Protein AF-A0A646IHM2-F1 (afdb_monomer_lite)

Radius of gyration: 26.48 Å; chains: 1; bounding box: 64×69×80 Å

pLDDT: mean 78.63, std 24.31, range [27.22, 98.25]

Structure (mmCIF, N/CA/C/O backbone):
data_AF-A0A646IHM2-F1
#
_entry.id   AF-A0A646IHM2-F1
#
loop_
_atom_site.group_PDB
_atom_site.id
_atom_site.type_symbol
_atom_site.label_atom_id
_atom_site.label_alt_id
_atom_site.label_comp_id
_atom_site.label_asym_id
_atom_site.label_entity_id
_atom_site.label_seq_id
_atom_site.pdbx_PDB_ins_code
_atom_site.Cartn_x
_atom_site.Cartn_y
_atom_site.Cartn_z
_atom_site.occupancy
_atom_site.B_iso_or_equiv
_atom_site.auth_seq_id
_atom_site.auth_comp_id
_atom_site.auth_asym_id
_atom_site.auth_atom_id
_atom_site.pdbx_PDB_model_num
ATOM 1 N N . MET A 1 1 ? 24.570 0.093 -15.463 1.00 70.44 1 MET A N 1
ATOM 2 C CA . MET A 1 1 ? 23.605 -0.215 -14.394 1.00 70.44 1 MET A CA 1
ATOM 3 C C . MET A 1 1 ? 22.436 0.710 -14.611 1.00 70.44 1 MET A C 1
ATOM 5 O O . MET A 1 1 ? 22.673 1.908 -14.694 1.00 70.44 1 MET A O 1
ATOM 9 N N . SER A 1 2 ? 21.239 0.165 -14.801 1.00 81.62 2 SER A N 1
ATOM 10 C CA . SER A 1 2 ? 20.053 0.972 -15.049 1.00 81.62 2 SER A CA 1
ATOM 11 C C . SER A 1 2 ? 19.773 1.865 -13.846 1.00 81.62 2 SER A C 1
ATOM 13 O O . SER A 1 2 ? 19.761 1.385 -12.710 1.00 81.62 2 SER A O 1
ATOM 15 N N . THR A 1 3 ? 19.537 3.145 -14.089 1.00 93.88 3 THR A N 1
ATOM 16 C CA . THR A 1 3 ? 19.060 4.078 -13.060 1.00 93.88 3 THR A CA 1
ATOM 17 C C . THR A 1 3 ? 17.578 3.839 -12.750 1.00 93.88 3 THR A C 1
ATOM 19 O O . THR A 1 3 ? 16.876 3.179 -13.522 1.00 93.88 3 THR A O 1
ATOM 22 N N . ALA A 1 4 ? 17.074 4.423 -11.655 1.00 94.38 4 ALA A N 1
ATOM 23 C CA . ALA A 1 4 ? 15.644 4.399 -11.329 1.00 94.38 4 ALA A CA 1
ATOM 24 C C . ALA A 1 4 ? 14.786 4.909 -12.498 1.00 94.38 4 ALA A C 1
ATOM 26 O O . ALA A 1 4 ? 13.785 4.294 -12.853 1.00 94.38 4 ALA A O 1
ATOM 27 N N . GLY A 1 5 ? 15.211 6.009 -13.132 1.00 96.50 5 GLY A N 1
ATOM 28 C CA . GLY A 1 5 ? 14.496 6.624 -14.251 1.00 96.50 5 GLY A CA 1
ATOM 29 C C . GLY A 1 5 ? 14.473 5.752 -15.508 1.00 96.50 5 GLY A C 1
ATOM 30 O O . GLY A 1 5 ? 13.448 5.669 -16.177 1.00 96.50 5 GLY A O 1
ATOM 31 N N . GLU A 1 6 ? 15.568 5.052 -15.811 1.00 96.56 6 GLU A N 1
ATOM 32 C CA . GLU A 1 6 ? 15.619 4.122 -16.947 1.00 96.56 6 GLU A CA 1
ATOM 33 C C . GLU A 1 6 ? 14.738 2.893 -16.708 1.00 96.56 6 GLU A C 1
ATOM 35 O O . GLU A 1 6 ? 13.959 2.516 -17.583 1.00 96.56 6 GLU A O 1
ATOM 40 N N . ALA A 1 7 ? 14.816 2.295 -15.515 1.00 97.44 7 ALA A N 1
ATOM 41 C CA . ALA A 1 7 ? 13.958 1.175 -15.147 1.00 97.44 7 ALA A CA 1
ATOM 42 C C . ALA A 1 7 ? 12.475 1.573 -15.173 1.00 97.44 7 ALA A C 1
ATOM 44 O O . ALA A 1 7 ? 11.652 0.842 -15.728 1.00 97.44 7 ALA A O 1
ATOM 45 N N . MET A 1 8 ? 12.155 2.762 -14.652 1.00 97.94 8 MET A N 1
ATOM 46 C CA . MET A 1 8 ? 10.822 3.353 -14.715 1.00 97.94 8 MET A CA 1
ATOM 47 C C . MET A 1 8 ? 10.341 3.492 -16.162 1.00 97.94 8 MET A C 1
ATOM 49 O O . MET A 1 8 ? 9.254 3.028 -16.490 1.00 97.94 8 MET A O 1
ATOM 53 N N . ALA A 1 9 ? 11.152 4.073 -17.049 1.00 97.81 9 ALA A N 1
ATOM 54 C CA . ALA A 1 9 ? 10.782 4.272 -18.449 1.00 97.81 9 ALA A CA 1
ATOM 55 C C . ALA A 1 9 ? 10.503 2.945 -19.176 1.00 97.81 9 ALA A C 1
ATOM 57 O O . ALA A 1 9 ? 9.520 2.835 -19.911 1.00 97.81 9 ALA A O 1
ATOM 58 N N . ILE A 1 10 ? 11.333 1.922 -18.942 1.00 97.81 10 ILE A N 1
ATOM 59 C CA . ILE A 1 10 ? 11.150 0.580 -19.514 1.00 97.81 10 ILE A CA 1
ATOM 60 C C . ILE A 1 10 ? 9.849 -0.047 -19.006 1.00 97.81 10 ILE A C 1
ATOM 62 O O . ILE A 1 10 ? 9.054 -0.560 -19.798 1.00 97.81 10 ILE A O 1
ATOM 66 N N . ALA A 1 11 ? 9.619 0.005 -17.695 1.00 98.06 11 ALA A N 1
ATOM 67 C CA . ALA A 1 11 ? 8.449 -0.597 -17.079 1.00 98.06 11 ALA A CA 1
ATOM 68 C C . ALA A 1 11 ? 7.152 0.122 -17.492 1.00 98.06 11 ALA A C 1
ATOM 70 O O . ALA A 1 11 ? 6.176 -0.552 -17.812 1.00 98.06 11 ALA A O 1
ATOM 71 N N . VAL A 1 12 ? 7.150 1.459 -17.568 1.00 98.19 12 VAL A N 1
ATOM 72 C CA . VAL A 1 12 ? 6.020 2.261 -18.075 1.00 98.19 12 VAL A CA 1
ATOM 73 C C . VAL A 1 12 ? 5.706 1.896 -19.523 1.00 98.19 12 VAL A C 1
ATOM 75 O O . VAL A 1 12 ? 4.568 1.552 -19.828 1.00 98.19 12 VAL A O 1
ATOM 78 N N . ALA A 1 13 ? 6.712 1.861 -20.403 1.00 98.06 13 ALA A N 1
ATOM 79 C CA . ALA A 1 13 ? 6.505 1.496 -21.805 1.00 98.06 13 ALA A CA 1
ATOM 80 C C . ALA A 1 13 ? 5.932 0.076 -21.969 1.00 98.06 13 ALA A C 1
ATOM 82 O O . ALA A 1 13 ? 5.104 -0.173 -22.849 1.00 98.06 13 ALA A O 1
ATOM 83 N N . TYR A 1 14 ? 6.363 -0.866 -21.126 1.00 98.00 14 TYR A N 1
ATOM 84 C CA . TYR A 1 14 ? 5.793 -2.209 -21.079 1.00 98.00 14 TYR A CA 1
ATOM 85 C C . TYR A 1 14 ? 4.334 -2.185 -20.601 1.00 98.00 14 TYR A C 1
ATOM 87 O O . TYR A 1 14 ? 3.451 -2.734 -21.265 1.00 98.00 14 TYR A O 1
ATOM 95 N N . ALA A 1 15 ? 4.070 -1.541 -19.467 1.00 97.81 15 ALA A N 1
ATOM 96 C CA . ALA A 1 15 ? 2.765 -1.560 -18.827 1.00 97.81 15 ALA A CA 1
ATOM 97 C C . ALA A 1 15 ? 1.693 -0.844 -19.662 1.00 97.81 15 ALA A C 1
ATOM 99 O O . ALA A 1 15 ? 0.612 -1.398 -19.850 1.00 97.81 15 ALA A O 1
ATOM 100 N N . ASP A 1 16 ? 2.013 0.298 -20.275 1.00 97.31 16 ASP A N 1
ATOM 101 C CA . ASP A 1 16 ? 1.104 1.010 -21.184 1.00 97.31 16 ASP A CA 1
ATOM 102 C C . ASP A 1 16 ? 0.715 0.158 -22.397 1.00 97.31 16 ASP A C 1
ATOM 104 O O . ASP A 1 16 ? -0.417 0.207 -22.882 1.00 97.31 16 ASP A O 1
ATOM 108 N N . ARG A 1 17 ? 1.651 -0.656 -22.896 1.00 98.00 17 ARG A N 1
ATOM 109 C CA . ARG A 1 17 ? 1.428 -1.494 -24.076 1.00 98.00 17 ARG A CA 1
ATOM 110 C C . ARG A 1 17 ? 0.588 -2.732 -23.778 1.00 98.00 17 ARG A C 1
ATOM 112 O O . ARG A 1 17 ? -0.223 -3.121 -24.618 1.00 98.00 17 ARG A O 1
ATOM 119 N N . PHE A 1 18 ? 0.826 -3.392 -22.647 1.00 97.62 18 PHE A N 1
ATOM 120 C CA . PHE A 1 18 ? 0.273 -4.725 -22.371 1.00 97.62 18 PHE A CA 1
ATOM 121 C C . PHE A 1 18 ? -0.789 -4.743 -21.267 1.00 97.62 18 PHE A C 1
ATOM 123 O O . PHE A 1 18 ? -1.622 -5.649 -21.232 1.00 97.62 18 PHE A O 1
ATOM 130 N N . HIS A 1 19 ? -0.785 -3.745 -20.385 1.00 96.69 19 HIS A N 1
ATOM 131 C CA . HIS A 1 19 ? -1.643 -3.663 -19.205 1.00 96.69 19 HIS A CA 1
ATOM 132 C C . HIS A 1 19 ? -2.221 -2.247 -18.984 1.00 96.69 19 HIS A C 1
ATOM 134 O O . HIS A 1 19 ? -2.215 -1.764 -17.850 1.00 96.69 19 HIS A O 1
ATOM 140 N N . PRO A 1 20 ? -2.749 -1.567 -20.025 1.00 95.31 20 PRO A N 1
ATOM 141 C CA . PRO A 1 20 ? -3.192 -0.173 -19.916 1.00 95.31 20 PRO A CA 1
ATOM 142 C C . PRO A 1 20 ? -4.313 0.033 -18.889 1.00 95.31 20 PRO A C 1
ATOM 144 O O . PRO A 1 20 ? -4.495 1.128 -18.369 1.00 95.31 20 PRO A O 1
ATOM 147 N N . ASP A 1 21 ? -5.093 -1.003 -18.597 1.00 91.38 21 ASP A N 1
ATOM 148 C CA . ASP A 1 21 ? -6.151 -0.971 -17.595 1.00 91.38 21 ASP A CA 1
ATOM 149 C C . ASP A 1 21 ? -5.625 -1.051 -16.152 1.00 91.38 21 ASP A C 1
ATOM 151 O O . ASP A 1 21 ? -6.229 -0.454 -15.268 1.00 91.38 21 ASP A O 1
ATOM 155 N N . LEU A 1 22 ? -4.479 -1.704 -15.926 1.00 93.38 22 LEU A N 1
ATOM 156 C CA . LEU A 1 22 ? -3.829 -1.791 -14.612 1.00 93.38 22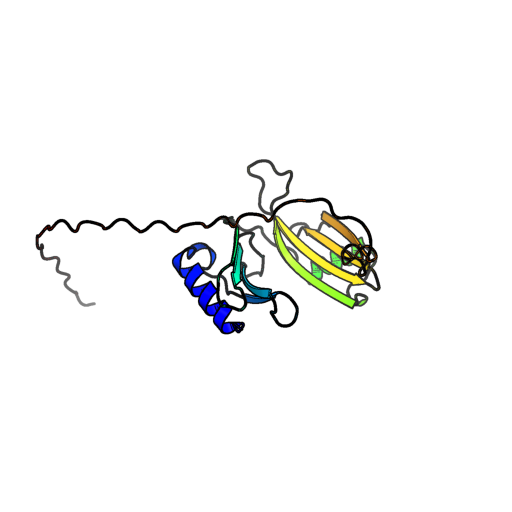 LEU A CA 1
ATOM 157 C C . LEU A 1 22 ? -3.018 -0.548 -14.245 1.00 93.38 22 LEU A C 1
ATOM 159 O O . LEU A 1 22 ? -2.684 -0.382 -13.077 1.00 93.38 22 LEU A O 1
ATOM 163 N N . VAL A 1 23 ? -2.681 0.311 -15.205 1.00 95.00 23 VAL A N 1
ATOM 164 C CA . VAL A 1 23 ? -1.872 1.518 -14.948 1.00 95.00 23 VAL A CA 1
ATOM 165 C C . VAL A 1 23 ? -2.659 2.816 -15.061 1.00 95.00 23 VAL A C 1
ATOM 167 O O . VAL A 1 23 ? -2.210 3.857 -14.587 1.00 95.00 23 VAL A O 1
ATOM 170 N N . ARG A 1 24 ? -3.857 2.780 -15.654 1.00 91.88 24 ARG A N 1
ATOM 171 C CA . ARG A 1 24 ? -4.705 3.965 -15.800 1.00 91.88 24 ARG A CA 1
ATOM 172 C C . ARG A 1 24 ? -5.059 4.546 -14.432 1.00 91.88 24 ARG A C 1
ATOM 174 O O . ARG A 1 24 ? -5.777 3.918 -13.670 1.00 91.88 24 ARG A O 1
ATOM 181 N N . GLY A 1 25 ? -4.615 5.772 -14.167 1.00 89.31 25 GLY A N 1
ATOM 182 C CA . GLY A 1 25 ? -4.911 6.475 -12.914 1.00 89.31 25 GLY A CA 1
ATOM 183 C C . GLY A 1 25 ? -4.012 6.089 -11.734 1.00 89.31 25 GLY A C 1
ATOM 184 O O . GLY A 1 25 ? -4.175 6.662 -10.663 1.00 89.31 25 GLY A O 1
ATOM 185 N N . ALA A 1 26 ? -3.043 5.1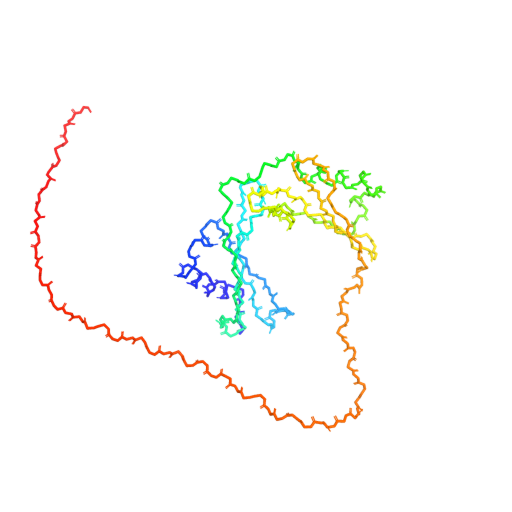87 -11.924 1.00 93.50 26 ALA A N 1
ATOM 186 C CA . ALA A 1 26 ? -2.050 4.839 -10.913 1.00 93.50 26 ALA A CA 1
ATOM 187 C C . ALA A 1 26 ? -0.684 5.432 -11.285 1.00 93.50 26 ALA A C 1
ATOM 189 O O . ALA A 1 26 ? -0.178 5.218 -12.388 1.00 93.50 26 ALA A O 1
ATOM 190 N N . ALA A 1 27 ? -0.067 6.162 -10.356 1.00 94.81 27 ALA A N 1
ATOM 191 C CA . ALA A 1 27 ? 1.301 6.634 -10.527 1.00 94.81 27 ALA A CA 1
ATOM 192 C C . ALA A 1 27 ? 2.287 5.484 -10.255 1.00 94.81 27 ALA A C 1
ATOM 194 O O . ALA A 1 27 ? 2.117 4.772 -9.260 1.00 94.81 27 ALA A O 1
ATOM 195 N N . PRO A 1 28 ? 3.312 5.286 -11.100 1.00 97.25 28 PRO A N 1
ATOM 196 C CA . PRO A 1 28 ? 4.323 4.286 -10.823 1.00 97.25 28 PRO A CA 1
ATOM 197 C C . PRO A 1 28 ? 5.322 4.760 -9.759 1.00 97.25 28 PRO A C 1
ATOM 199 O O . PRO A 1 28 ? 5.728 5.923 -9.752 1.00 97.25 28 PRO A O 1
ATOM 202 N N . SER A 1 29 ? 5.792 3.839 -8.920 1.00 96.88 29 SER A N 1
ATOM 203 C CA . SER A 1 29 ? 6.961 4.023 -8.048 1.00 96.88 29 SER A CA 1
ATOM 204 C C . SER A 1 29 ? 8.058 3.031 -8.423 1.00 96.88 29 SER A C 1
ATOM 206 O O . SER A 1 29 ? 7.758 1.947 -8.916 1.00 96.88 29 SER A O 1
ATOM 208 N N . ALA A 1 30 ? 9.327 3.396 -8.230 1.00 97.12 30 ALA A N 1
ATOM 209 C CA . ALA A 1 30 ? 10.463 2.516 -8.486 1.00 97.12 30 ALA A CA 1
ATOM 210 C C . ALA A 1 30 ? 11.322 2.410 -7.230 1.00 97.12 30 ALA A C 1
ATOM 212 O O . ALA A 1 30 ? 11.898 3.401 -6.787 1.00 97.12 30 ALA A O 1
ATOM 213 N N . ASP A 1 31 ? 11.430 1.196 -6.704 1.00 96.62 31 ASP A N 1
ATOM 214 C CA . ASP A 1 31 ? 12.169 0.898 -5.485 1.00 96.62 31 ASP A CA 1
ATOM 215 C C . ASP A 1 31 ? 13.397 0.037 -5.816 1.00 96.62 31 ASP A C 1
ATOM 217 O O . ASP A 1 31 ? 13.291 -0.901 -6.621 1.00 96.62 31 ASP A O 1
ATOM 221 N N . PRO A 1 32 ? 14.575 0.328 -5.237 1.00 96.81 32 PRO A N 1
ATOM 222 C CA . PRO A 1 32 ? 15.764 -0.480 -5.464 1.00 96.81 32 PRO A CA 1
ATOM 223 C C . PRO A 1 32 ? 15.584 -1.875 -4.855 1.00 96.81 32 PRO A C 1
ATOM 225 O O . PRO A 1 32 ? 15.010 -2.039 -3.778 1.00 96.81 32 PRO A O 1
ATOM 228 N N . VAL A 1 33 ? 16.107 -2.898 -5.530 1.00 95.12 33 VAL A N 1
ATOM 229 C CA . VAL A 1 33 ? 16.137 -4.271 -5.013 1.00 95.12 33 VAL A CA 1
ATOM 230 C C . VAL A 1 33 ? 17.574 -4.639 -4.653 1.00 95.12 33 VAL A C 1
ATOM 232 O O . VAL A 1 33 ? 18.439 -4.734 -5.526 1.00 95.12 33 VAL A O 1
ATOM 235 N N . GLY A 1 34 ? 17.813 -4.888 -3.364 1.00 91.88 34 GLY A N 1
ATOM 236 C CA . GLY A 1 34 ? 19.154 -5.076 -2.803 1.00 91.88 34 GLY A CA 1
ATOM 237 C C . GLY A 1 34 ? 19.878 -3.752 -2.536 1.00 91.88 34 GLY A C 1
ATOM 238 O O . GLY A 1 34 ? 19.372 -2.679 -2.866 1.00 91.88 34 GLY A O 1
ATOM 239 N N . ALA A 1 35 ? 21.070 -3.837 -1.937 1.00 89.31 35 ALA A N 1
ATOM 240 C CA . ALA A 1 35 ? 21.913 -2.668 -1.689 1.00 89.31 35 ALA A CA 1
ATOM 241 C C . ALA A 1 35 ? 22.207 -1.938 -3.008 1.00 89.31 35 ALA A C 1
ATOM 243 O O . ALA A 1 35 ? 22.604 -2.574 -3.986 1.00 89.31 35 ALA A O 1
ATOM 244 N N . ASP A 1 36 ? 21.953 -0.629 -3.036 1.00 86.56 36 ASP A N 1
ATOM 245 C CA . ASP A 1 36 ? 22.195 0.258 -4.182 1.00 86.56 36 ASP A CA 1
ATOM 246 C C . ASP A 1 36 ? 21.631 -0.251 -5.525 1.00 86.56 36 ASP A C 1
ATOM 248 O O . ASP A 1 36 ? 22.242 -0.071 -6.578 1.00 86.56 36 ASP A O 1
ATOM 252 N N . ALA A 1 37 ? 20.465 -0.911 -5.503 1.00 92.06 37 ALA A N 1
ATOM 253 C CA . ALA A 1 37 ? 19.848 -1.538 -6.680 1.00 92.06 37 ALA A CA 1
ATOM 254 C C . ALA A 1 37 ? 20.716 -2.632 -7.343 1.00 92.06 37 ALA A C 1
ATOM 256 O O . ALA A 1 37 ? 20.586 -2.906 -8.540 1.00 92.06 37 ALA A O 1
ATOM 257 N N . GLY A 1 38 ? 21.573 -3.313 -6.573 1.00 90.69 38 GLY A N 1
ATOM 258 C CA . GLY A 1 38 ? 22.439 -4.395 -7.056 1.00 90.69 38 GLY A CA 1
ATOM 259 C C . GLY A 1 38 ? 21.692 -5.571 -7.703 1.00 90.69 38 GLY A C 1
ATOM 260 O O . GLY A 1 38 ? 22.268 -6.305 -8.506 1.00 90.69 38 GLY A O 1
ATOM 261 N N . HIS A 1 39 ? 20.396 -5.730 -7.421 1.00 93.94 39 HIS A N 1
ATOM 262 C CA . HIS A 1 39 ? 19.522 -6.707 -8.077 1.00 93.94 39 HIS A CA 1
ATOM 263 C C . HIS A 1 39 ? 18.427 -6.074 -8.945 1.00 93.94 39 HIS A C 1
ATOM 265 O O . HIS A 1 39 ? 17.452 -6.753 -9.299 1.00 93.94 39 HIS A O 1
ATOM 271 N N . GLY A 1 40 ? 18.603 -4.800 -9.296 1.00 96.44 40 GLY A N 1
ATOM 272 C CA . GLY A 1 40 ? 17.728 -4.030 -10.162 1.00 96.44 40 GLY A CA 1
ATOM 273 C C . GLY A 1 40 ? 16.685 -3.218 -9.402 1.00 96.44 40 GLY A C 1
ATOM 274 O O . GLY A 1 40 ? 16.901 -2.789 -8.271 1.00 96.44 40 GLY A O 1
ATOM 275 N N . TRP A 1 41 ? 15.548 -3.016 -10.054 1.00 98.12 41 TRP A N 1
ATOM 276 C CA . TRP A 1 41 ? 14.460 -2.156 -9.615 1.00 98.12 41 TRP A CA 1
ATOM 277 C C . TRP A 1 41 ? 13.141 -2.917 -9.637 1.00 98.12 41 TRP A C 1
ATOM 279 O O . TRP A 1 41 ? 12.886 -3.727 -10.533 1.00 98.12 41 TRP A O 1
ATOM 289 N N . LEU A 1 42 ? 12.286 -2.632 -8.663 1.00 98.19 42 LEU A N 1
ATOM 290 C CA . LEU A 1 42 ? 10.899 -3.060 -8.648 1.00 98.19 42 LEU A CA 1
ATOM 291 C C . LEU A 1 42 ? 10.028 -1.839 -8.917 1.00 98.19 42 LEU A C 1
ATOM 293 O O . LEU A 1 42 ? 9.979 -0.920 -8.104 1.00 98.19 42 LEU A O 1
ATOM 297 N N . VAL A 1 43 ? 9.365 -1.830 -10.068 1.00 98.25 43 VAL A N 1
ATOM 298 C CA . VAL A 1 43 ? 8.441 -0.769 -10.461 1.00 98.25 43 VAL A CA 1
ATOM 299 C C . VAL A 1 43 ? 7.019 -1.217 -10.160 1.00 98.25 43 VAL A C 1
ATOM 301 O O . VAL A 1 43 ? 6.629 -2.315 -10.555 1.00 98.25 43 VAL A O 1
ATOM 304 N N . ARG A 1 44 ? 6.254 -0.402 -9.438 1.00 98.19 44 ARG A N 1
ATOM 305 C CA . ARG A 1 44 ? 4.945 -0.770 -8.892 1.00 98.19 44 ARG A CA 1
ATOM 306 C C . ARG A 1 44 ? 3.885 0.233 -9.315 1.00 98.19 44 ARG A C 1
ATOM 308 O O . ARG A 1 44 ? 4.118 1.434 -9.255 1.00 98.19 44 ARG A O 1
ATOM 315 N N . TRP A 1 45 ? 2.702 -0.265 -9.648 1.00 97.69 45 TRP A N 1
ATOM 316 C CA . TRP A 1 45 ? 1.477 0.512 -9.793 1.00 97.69 45 TRP A CA 1
ATOM 317 C C . TRP A 1 45 ? 0.485 0.038 -8.750 1.00 97.69 45 TRP A C 1
ATOM 319 O O . TRP A 1 45 ? 0.133 -1.145 -8.687 1.00 97.69 45 TRP A O 1
ATOM 329 N N . ARG A 1 46 ? 0.047 0.982 -7.924 1.00 95.19 46 ARG A N 1
ATOM 330 C CA . ARG A 1 46 ? -0.909 0.766 -6.846 1.00 95.19 46 ARG A CA 1
ATOM 331 C C . ARG A 1 46 ? -2.063 1.730 -7.025 1.00 95.19 46 ARG A C 1
ATOM 333 O O . ARG A 1 46 ? -1.846 2.930 -7.174 1.00 95.19 46 ARG A O 1
ATOM 340 N N . HIS A 1 47 ? -3.276 1.194 -7.041 1.00 93.38 47 HIS A N 1
ATOM 341 C CA . HIS A 1 47 ? -4.480 2.004 -7.174 1.00 93.38 47 HIS A CA 1
ATOM 342 C C . HIS A 1 47 ? -4.933 2.478 -5.810 1.00 93.38 47 HIS A C 1
ATOM 344 O O . HIS A 1 47 ? -5.064 1.678 -4.888 1.00 93.38 47 HIS A O 1
ATOM 350 N N . ARG A 1 48 ? -5.189 3.776 -5.700 1.00 93.12 48 ARG A N 1
ATOM 351 C CA . ARG A 1 48 ? -5.794 4.380 -4.521 1.00 93.12 48 ARG A CA 1
ATOM 352 C C . ARG A 1 48 ? -7.027 5.157 -4.940 1.00 93.12 48 ARG A C 1
ATOM 354 O O . ARG A 1 48 ? -7.053 5.747 -6.021 1.00 93.12 48 ARG A O 1
ATOM 361 N N . THR A 1 49 ? -8.037 5.150 -4.092 1.00 91.00 49 THR A N 1
ATOM 362 C CA . THR A 1 49 ? -9.169 6.070 -4.203 1.00 91.00 49 THR A CA 1
ATOM 363 C C . THR A 1 49 ? -8.748 7.487 -3.782 1.00 91.00 49 THR A C 1
ATOM 365 O O . THR A 1 49 ? -7.633 7.704 -3.297 1.00 91.00 49 THR A O 1
ATOM 368 N N . GLY A 1 50 ? -9.629 8.476 -3.966 1.00 87.31 50 GLY A N 1
ATOM 369 C CA . GLY A 1 50 ? -9.347 9.869 -3.590 1.00 87.31 50 GLY A CA 1
ATOM 370 C C . GLY A 1 50 ? -9.144 10.087 -2.084 1.00 87.31 50 GLY A C 1
ATOM 371 O O . GLY A 1 50 ? -8.443 11.013 -1.693 1.00 87.31 50 GLY A O 1
ATOM 372 N N . ASP A 1 51 ? -9.716 9.215 -1.259 1.00 87.06 51 ASP A N 1
ATOM 373 C CA . ASP A 1 51 ? -9.583 9.137 0.201 1.00 87.06 51 ASP A CA 1
ATOM 374 C C . ASP A 1 51 ? -8.402 8.260 0.663 1.00 87.06 51 ASP A C 1
ATOM 376 O O . ASP A 1 51 ? -8.179 8.096 1.857 1.00 87.06 51 ASP A O 1
ATOM 380 N N . GLY A 1 52 ? -7.600 7.730 -0.267 1.00 92.12 52 GLY A N 1
ATOM 381 C CA . GLY A 1 52 ? -6.348 7.035 0.039 1.00 92.12 52 GLY A CA 1
ATOM 382 C C . GLY A 1 52 ? -6.456 5.519 0.228 1.00 92.12 52 GLY A C 1
ATOM 383 O O . GLY A 1 52 ? -5.407 4.874 0.350 1.00 92.12 52 GLY A O 1
ATOM 384 N N . LEU A 1 53 ? -7.664 4.940 0.171 1.00 94.69 53 LEU A N 1
ATOM 385 C CA . LEU A 1 53 ? -7.905 3.494 0.258 1.00 94.69 53 LEU A CA 1
ATOM 386 C C . LEU A 1 53 ? -7.156 2.761 -0.858 1.00 94.69 53 LEU A C 1
ATOM 388 O O . LEU A 1 53 ? -7.417 2.953 -2.048 1.00 94.69 53 LEU A O 1
ATOM 392 N N . LEU A 1 54 ? -6.215 1.906 -0.464 1.00 94.88 54 LEU A N 1
ATOM 393 C CA . LEU A 1 54 ? -5.443 1.074 -1.373 1.00 94.88 54 LEU A CA 1
ATOM 394 C C . LEU A 1 54 ? -6.310 -0.072 -1.895 1.00 94.88 54 LEU A C 1
ATOM 396 O O . LEU A 1 54 ? -6.724 -0.954 -1.146 1.00 94.88 54 LEU A O 1
ATOM 400 N N . LEU A 1 55 ? -6.541 -0.075 -3.202 1.00 93.00 55 LEU A N 1
ATOM 401 C CA . LEU A 1 55 ? -7.291 -1.116 -3.886 1.00 93.00 55 LEU A CA 1
ATOM 402 C C . LEU A 1 55 ? -6.402 -2.353 -4.135 1.00 93.00 55 LEU A C 1
ATOM 404 O O . LEU A 1 55 ? -5.187 -2.226 -4.312 1.00 93.00 55 LEU A O 1
ATOM 408 N N . PRO A 1 56 ? -6.994 -3.557 -4.225 1.00 91.31 56 PRO A N 1
ATOM 409 C CA . PRO A 1 56 ? -6.271 -4.811 -4.456 1.00 91.31 56 PRO A CA 1
ATOM 410 C C . PRO A 1 56 ? -5.631 -4.887 -5.850 1.00 91.31 56 PRO A C 1
ATOM 412 O O . PRO A 1 56 ? -4.705 -5.668 -6.063 1.00 91.31 56 PRO A O 1
ATOM 415 N N . THR A 1 57 ? -6.103 -4.077 -6.806 1.00 92.06 57 THR A N 1
ATOM 416 C CA . THR A 1 57 ? -5.518 -3.994 -8.149 1.00 92.06 57 THR A CA 1
ATOM 417 C C . THR A 1 57 ? -4.063 -3.520 -8.066 1.00 92.06 57 THR A C 1
ATOM 419 O O . THR A 1 57 ? -3.780 -2.401 -7.628 1.00 92.06 57 THR A O 1
ATOM 422 N N . ARG A 1 58 ? -3.133 -4.358 -8.537 1.00 94.88 58 ARG A N 1
ATOM 423 C CA . ARG A 1 58 ? -1.692 -4.060 -8.565 1.00 94.88 58 ARG A CA 1
ATOM 424 C C . ARG A 1 58 ? -1.021 -4.611 -9.812 1.00 94.88 58 ARG A C 1
ATOM 426 O O . ARG A 1 58 ? -1.385 -5.666 -10.333 1.00 94.88 58 ARG A O 1
ATOM 433 N N . LEU A 1 59 ? 0.032 -3.918 -10.217 1.00 97.50 59 LEU A N 1
ATOM 434 C CA . LEU A 1 59 ? 1.012 -4.392 -11.180 1.00 97.50 59 LEU A CA 1
ATOM 435 C C . LEU A 1 59 ? 2.398 -4.117 -10.605 1.00 97.50 59 LEU A C 1
ATOM 437 O O . LEU A 1 59 ? 2.711 -2.971 -10.307 1.00 97.50 59 LEU A O 1
ATOM 441 N N . ASP A 1 60 ? 3.229 -5.145 -10.477 1.00 97.88 60 ASP A N 1
ATOM 442 C CA . ASP A 1 60 ? 4.637 -4.983 -10.135 1.00 97.88 60 ASP A CA 1
ATOM 443 C C . ASP A 1 60 ? 5.510 -5.605 -11.231 1.00 97.88 60 ASP A C 1
ATOM 445 O O . ASP A 1 60 ? 5.279 -6.732 -11.675 1.00 97.88 60 ASP A O 1
ATOM 449 N N . VAL A 1 61 ? 6.538 -4.876 -11.651 1.00 98.00 61 VAL A N 1
ATOM 450 C CA . VAL A 1 61 ? 7.475 -5.261 -12.705 1.00 98.00 61 VAL A CA 1
ATOM 451 C C . VAL A 1 61 ? 8.889 -5.196 -12.152 1.00 98.00 61 VAL A C 1
ATOM 453 O O . VAL A 1 61 ? 9.318 -4.161 -11.648 1.00 98.00 61 VAL A O 1
ATOM 456 N N . ARG A 1 62 ? 9.647 -6.286 -12.277 1.00 98.00 62 ARG A N 1
ATOM 457 C CA . ARG A 1 62 ? 11.067 -6.301 -11.915 1.00 98.00 62 ARG A CA 1
ATOM 458 C C . ARG A 1 62 ? 11.933 -6.050 -13.140 1.00 98.00 62 ARG A C 1
ATOM 460 O O . ARG A 1 62 ? 11.843 -6.796 -14.115 1.00 98.00 62 ARG A O 1
ATOM 467 N N . ILE A 1 63 ? 12.797 -5.045 -13.048 1.00 98.00 63 ILE A N 1
ATOM 468 C CA . ILE A 1 63 ? 13.789 -4.687 -14.059 1.00 98.00 63 ILE A CA 1
ATOM 469 C C . ILE A 1 63 ? 15.181 -4.957 -13.494 1.00 98.00 63 ILE A C 1
ATOM 471 O O . ILE A 1 63 ? 15.559 -4.397 -12.472 1.00 98.00 63 ILE A O 1
ATOM 475 N N . GLU A 1 64 ? 15.958 -5.813 -14.142 1.00 97.06 64 GLU A N 1
ATOM 476 C CA . GLU A 1 64 ? 17.350 -6.065 -13.771 1.00 97.06 64 GLU A CA 1
ATOM 477 C C . GLU A 1 64 ? 18.266 -4.865 -14.053 1.00 97.06 64 GLU A C 1
ATOM 479 O O . GLU A 1 64 ? 17.942 -4.030 -14.898 1.00 97.06 64 GLU A O 1
ATOM 484 N N . PRO A 1 65 ? 19.474 -4.817 -13.454 1.00 95.62 65 PRO A N 1
ATOM 485 C CA . PRO A 1 65 ? 20.459 -3.762 -13.710 1.00 95.62 65 PRO A CA 1
ATOM 486 C C . PRO A 1 65 ? 20.839 -3.559 -15.187 1.00 95.62 65 PRO A C 1
ATOM 488 O O . PRO A 1 65 ? 21.393 -2.516 -15.538 1.00 95.62 65 PRO A O 1
ATOM 491 N N . GLY A 1 66 ? 20.606 -4.560 -16.042 1.00 94.88 66 GLY A N 1
ATOM 492 C CA . GLY A 1 66 ? 20.814 -4.489 -17.491 1.00 94.88 66 GLY A CA 1
ATOM 493 C C . GLY A 1 66 ? 19.636 -3.908 -18.283 1.00 94.88 66 GLY A C 1
ATOM 494 O O . GLY A 1 66 ? 19.728 -3.828 -19.503 1.00 94.88 66 GLY A O 1
ATOM 495 N N . GLY A 1 67 ? 18.536 -3.527 -17.623 1.00 95.75 67 GLY A N 1
ATOM 496 C CA . GLY A 1 67 ? 17.308 -3.043 -18.267 1.00 95.75 67 GLY A CA 1
ATOM 497 C C . GLY A 1 67 ? 16.353 -4.149 -18.733 1.00 95.75 67 GLY A C 1
ATOM 498 O O . GLY A 1 67 ? 15.370 -3.873 -19.416 1.00 95.75 67 GLY A O 1
ATOM 499 N N . THR A 1 68 ? 16.613 -5.407 -18.378 1.00 96.81 68 THR A N 1
ATOM 500 C CA . THR A 1 68 ? 15.758 -6.540 -18.758 1.00 96.81 68 THR A CA 1
ATOM 501 C C . THR A 1 68 ? 14.613 -6.704 -17.764 1.00 96.81 68 THR A C 1
ATOM 503 O O . THR A 1 68 ? 14.845 -6.756 -16.559 1.00 96.81 68 THR A O 1
ATOM 506 N N . LEU A 1 69 ? 13.382 -6.847 -18.258 1.00 97.12 69 LEU A N 1
ATOM 507 C CA . LEU A 1 69 ? 12.245 -7.263 -17.436 1.00 97.12 69 LEU A CA 1
ATOM 508 C C . LEU A 1 69 ? 12.375 -8.749 -17.096 1.00 97.12 69 LEU A C 1
ATOM 510 O O . LEU A 1 69 ? 12.434 -9.579 -18.003 1.00 97.12 69 LEU A O 1
ATOM 514 N N . THR A 1 70 ? 12.387 -9.092 -15.808 1.00 96.56 70 THR A N 1
ATOM 515 C CA . THR A 1 70 ? 12.621 -10.478 -15.356 1.00 96.56 70 THR A CA 1
ATOM 516 C C . THR A 1 70 ? 11.529 -11.075 -14.495 1.00 96.56 70 THR A C 1
ATOM 518 O O . THR A 1 70 ? 11.456 -12.296 -14.376 1.00 96.56 70 THR A O 1
ATOM 521 N N . ALA A 1 71 ? 10.645 -10.252 -13.938 1.00 96.06 71 ALA A N 1
ATOM 522 C CA . ALA A 1 71 ? 9.472 -10.745 -13.236 1.00 96.06 71 ALA A CA 1
ATOM 523 C C . ALA A 1 71 ? 8.292 -9.785 -13.370 1.00 96.06 71 ALA A C 1
ATOM 525 O O . ALA A 1 71 ? 8.462 -8.581 -13.572 1.00 96.06 71 ALA A O 1
ATOM 526 N N . LEU A 1 72 ? 7.099 -10.359 -13.245 1.00 97.12 72 LEU A N 1
ATOM 527 C CA . LEU A 1 72 ? 5.818 -9.685 -13.363 1.00 97.12 72 LEU A CA 1
ATOM 528 C C . LEU A 1 72 ? 4.872 -10.267 -12.312 1.00 97.12 72 LEU A C 1
ATOM 530 O O . LEU A 1 72 ? 4.660 -11.479 -12.283 1.00 97.12 72 LEU A O 1
ATOM 534 N N . TRP A 1 73 ? 4.276 -9.405 -11.495 1.00 96.69 73 TRP A N 1
ATOM 535 C CA . TRP A 1 73 ? 3.154 -9.747 -10.626 1.00 96.69 73 TRP A CA 1
ATOM 536 C C . TRP A 1 73 ? 1.966 -8.879 -11.002 1.00 96.69 73 TRP A C 1
ATOM 538 O O . TRP A 1 73 ? 2.089 -7.660 -11.083 1.00 96.69 73 TRP A O 1
ATOM 548 N N . LEU A 1 74 ? 0.819 -9.508 -11.230 1.00 95.50 74 LEU A N 1
ATOM 549 C CA . LEU A 1 74 ? -0.408 -8.823 -11.611 1.00 95.50 74 LEU A CA 1
ATOM 550 C C . LEU A 1 74 ? -1.564 -9.330 -10.758 1.00 95.50 74 LEU A C 1
ATOM 552 O O . LEU A 1 74 ? -1.698 -10.534 -10.562 1.00 95.50 74 LEU A O 1
ATOM 556 N N . GLU A 1 75 ? -2.396 -8.404 -10.300 1.00 92.00 75 GLU A N 1
ATOM 557 C CA . GLU A 1 75 ? -3.665 -8.673 -9.631 1.00 92.00 75 GLU A CA 1
ATOM 558 C C . GLU A 1 75 ? -4.722 -7.785 -10.289 1.00 92.00 75 GLU A C 1
ATOM 560 O O . GLU A 1 75 ? -4.594 -6.556 -10.305 1.00 92.00 75 GLU A O 1
ATOM 565 N N . ARG A 1 76 ? -5.742 -8.408 -10.883 1.00 90.25 76 ARG A N 1
ATOM 566 C CA . ARG A 1 76 ? -6.793 -7.737 -11.662 1.00 90.25 76 ARG A CA 1
ATOM 567 C C . ARG A 1 76 ? -8.114 -7.849 -10.922 1.00 90.25 76 ARG A C 1
ATOM 569 O O . ARG A 1 76 ? -8.991 -8.609 -11.323 1.00 90.25 76 ARG A O 1
ATOM 576 N N . THR A 1 77 ? -8.233 -7.084 -9.849 1.00 86.88 77 THR A N 1
ATOM 577 C CA . THR A 1 77 ? -9.391 -7.171 -8.967 1.00 86.88 77 THR A CA 1
ATOM 578 C C . THR A 1 77 ? -10.084 -5.823 -8.880 1.00 86.88 77 THR A C 1
ATOM 580 O O . THR A 1 77 ? -9.632 -4.906 -8.195 1.00 86.88 77 THR A O 1
ATOM 583 N N . THR A 1 78 ? -11.178 -5.696 -9.630 1.00 79.88 78 THR A N 1
ATOM 584 C CA . THR A 1 78 ? -12.014 -4.496 -9.651 1.00 79.88 78 THR A CA 1
ATOM 585 C C . THR A 1 78 ? -12.988 -4.519 -8.482 1.00 79.88 78 THR A C 1
ATOM 587 O O . THR A 1 78 ? -13.706 -5.499 -8.291 1.00 79.88 78 THR A O 1
ATOM 590 N N . ILE A 1 79 ? -13.040 -3.414 -7.743 1.00 80.38 79 ILE A N 1
ATOM 591 C CA . ILE A 1 79 ? -14.062 -3.162 -6.732 1.00 80.38 79 ILE A CA 1
ATOM 592 C C . ILE A 1 79 ? -15.029 -2.139 -7.338 1.00 80.38 79 ILE A C 1
ATOM 594 O O . ILE A 1 79 ? -14.629 -0.985 -7.489 1.00 80.38 79 ILE A O 1
ATOM 598 N N . PRO A 1 80 ? -16.235 -2.545 -7.779 1.00 73.31 80 PRO A N 1
ATOM 599 C CA . PRO A 1 80 ? -17.174 -1.615 -8.406 1.00 73.31 80 PRO A CA 1
ATOM 600 C C . PRO A 1 80 ? -17.616 -0.524 -7.426 1.00 73.31 80 PRO A C 1
ATOM 602 O O . PRO A 1 80 ? -17.638 0.644 -7.802 1.00 73.31 80 PRO A O 1
ATOM 605 N N . ASP A 1 81 ? -17.861 -0.912 -6.173 1.00 83.31 81 ASP A N 1
ATOM 606 C CA . ASP A 1 81 ? -18.267 -0.029 -5.086 1.00 83.31 81 ASP A CA 1
ATOM 607 C C . ASP A 1 81 ? -17.258 -0.171 -3.935 1.00 83.31 81 ASP A C 1
ATOM 609 O O . ASP A 1 81 ? -17.286 -1.176 -3.217 1.00 83.31 81 ASP A O 1
ATOM 613 N N . PRO A 1 82 ? -16.286 0.753 -3.800 1.00 83.50 82 PRO A N 1
ATOM 614 C CA . PRO A 1 82 ? -15.306 0.681 -2.724 1.00 83.50 82 PRO A CA 1
ATOM 615 C C . PRO A 1 82 ? -15.989 0.800 -1.351 1.00 83.50 82 PRO A C 1
ATOM 617 O O . PRO A 1 82 ? -16.955 1.558 -1.216 1.00 83.50 82 PRO A O 1
ATOM 620 N N . PRO A 1 83 ? -15.498 0.074 -0.327 1.00 88.00 83 PRO A N 1
ATOM 621 C CA . PRO A 1 83 ? -16.057 0.144 1.017 1.00 88.00 83 PRO A CA 1
ATOM 622 C C . PRO A 1 83 ? -16.009 1.563 1.574 1.00 88.00 83 PRO A C 1
ATOM 624 O O . PRO A 1 83 ? -15.059 2.309 1.340 1.00 88.00 83 PRO A O 1
ATOM 627 N N . THR A 1 84 ? -17.028 1.916 2.355 1.00 88.31 84 THR A N 1
ATOM 628 C CA . THR A 1 84 ? -17.056 3.206 3.046 1.00 88.31 84 THR A CA 1
ATOM 629 C C . THR A 1 84 ? -16.112 3.185 4.246 1.00 88.31 84 THR A C 1
ATOM 631 O O . THR A 1 84 ? -16.147 2.272 5.073 1.00 88.31 84 THR A O 1
ATOM 634 N N . VAL A 1 85 ? -15.291 4.225 4.344 1.00 94.31 85 VAL A N 1
ATOM 635 C CA . VAL A 1 85 ? -14.339 4.451 5.432 1.00 94.31 85 VAL A CA 1
ATOM 636 C C . VAL A 1 85 ? -14.969 5.437 6.413 1.00 94.31 85 VAL A C 1
ATOM 638 O O . VAL A 1 85 ? -15.385 6.528 6.020 1.00 94.31 85 VAL A O 1
ATOM 641 N N . HIS A 1 86 ? -15.073 5.048 7.681 1.00 94.50 86 HIS A N 1
ATOM 642 C CA . HIS A 1 86 ? -15.626 5.884 8.752 1.00 94.50 86 HIS A CA 1
ATOM 643 C C . HIS A 1 86 ? -14.569 6.365 9.740 1.00 94.50 86 HIS A C 1
ATOM 645 O O . HIS A 1 86 ? -14.807 7.361 10.415 1.00 94.50 86 HIS A O 1
ATOM 651 N N . LEU A 1 87 ? -13.420 5.691 9.798 1.00 95.94 87 LEU A N 1
ATOM 652 C CA . LEU A 1 87 ? -12.303 6.074 10.647 1.00 95.94 87 LEU A CA 1
ATOM 653 C C . LEU A 1 87 ? -11.180 6.738 9.866 1.00 95.94 87 LEU A C 1
ATOM 655 O O . LEU A 1 87 ? -10.700 6.213 8.857 1.00 95.94 87 LEU A O 1
ATOM 659 N N . THR A 1 88 ? -10.703 7.846 10.411 1.00 96.56 88 THR A N 1
ATOM 660 C CA . THR A 1 88 ? -9.414 8.439 10.074 1.00 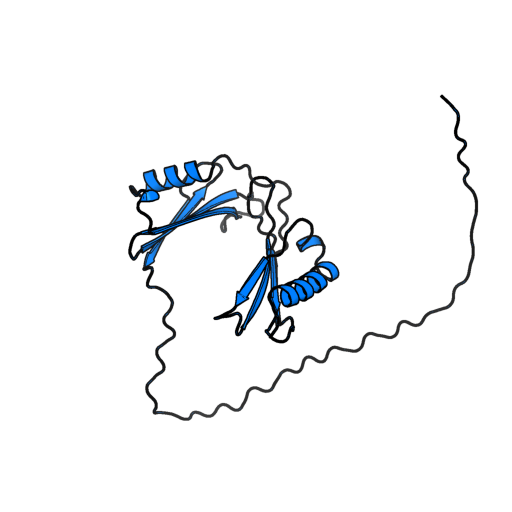96.56 88 THR A CA 1
ATOM 661 C C . THR A 1 88 ? -8.258 7.607 10.634 1.00 96.56 88 THR A C 1
ATOM 663 O O . THR A 1 88 ? -8.438 6.753 11.502 1.00 96.56 88 THR A O 1
ATOM 666 N N . GLU A 1 89 ? -7.045 7.882 10.154 1.00 96.81 89 GLU A N 1
ATOM 667 C CA . GLU A 1 89 ? -5.821 7.258 10.668 1.00 96.81 89 GLU A CA 1
ATOM 668 C C . GLU A 1 89 ? -5.639 7.500 12.176 1.00 96.81 89 GLU A C 1
ATOM 670 O O . GLU A 1 89 ? -5.309 6.579 12.916 1.00 96.81 89 GLU A O 1
ATOM 675 N N . ILE A 1 90 ? -5.903 8.729 12.637 1.00 96.81 90 ILE A N 1
ATOM 676 C CA . ILE A 1 90 ? -5.771 9.119 14.049 1.00 96.81 90 ILE A CA 1
ATOM 677 C C . ILE A 1 90 ? -6.731 8.300 14.915 1.00 96.81 90 ILE A C 1
ATOM 679 O O . ILE A 1 90 ? -6.308 7.704 15.900 1.00 96.81 90 ILE A O 1
ATOM 683 N N . GLU A 1 91 ? -8.001 8.205 14.518 1.00 97.56 91 GLU A N 1
ATOM 684 C CA . GLU A 1 91 ? -8.998 7.426 15.263 1.00 97.56 91 GLU A CA 1
ATOM 685 C C . GLU A 1 91 ? -8.662 5.925 15.264 1.00 97.56 91 GLU A C 1
ATOM 687 O O . GLU A 1 91 ? -8.900 5.236 16.254 1.00 97.56 91 GLU A O 1
ATOM 692 N N . ALA A 1 92 ? -8.072 5.402 14.183 1.00 97.44 92 ALA A N 1
ATOM 693 C CA . ALA A 1 92 ? -7.615 4.015 14.136 1.00 97.44 92 ALA A CA 1
ATOM 694 C C . ALA A 1 92 ? -6.470 3.748 15.130 1.00 97.44 92 ALA A C 1
ATOM 696 O O . ALA A 1 92 ? -6.474 2.712 15.801 1.00 97.44 92 ALA A O 1
ATOM 697 N N . TRP A 1 93 ? -5.526 4.686 15.269 1.00 97.50 93 TRP A N 1
ATOM 698 C CA . TRP A 1 93 ? -4.497 4.614 16.306 1.00 97.50 93 TRP A CA 1
ATOM 699 C C . TRP A 1 93 ? -5.100 4.691 17.709 1.00 97.50 93 TRP A C 1
ATOM 701 O O . TRP A 1 93 ? -4.786 3.834 18.527 1.00 97.50 93 TRP A O 1
ATOM 711 N N . GLU A 1 94 ? -6.019 5.622 17.979 1.00 96.62 94 GLU A N 1
ATOM 712 C CA . GLU A 1 94 ? -6.695 5.736 19.285 1.00 96.62 94 GLU A CA 1
ATOM 713 C C . GLU A 1 94 ? -7.426 4.440 19.681 1.00 96.62 94 GLU A C 1
ATOM 715 O O . GLU A 1 94 ? -7.359 3.998 20.833 1.00 96.62 94 GLU A O 1
ATOM 720 N N . VAL A 1 95 ? -8.086 3.783 18.718 1.00 96.12 95 VAL A N 1
ATOM 721 C CA . VAL A 1 95 ? -8.696 2.458 18.916 1.00 96.12 95 VAL A CA 1
ATOM 722 C C . VAL A 1 95 ? -7.643 1.432 19.341 1.00 96.12 95 VAL A C 1
ATOM 724 O O . VAL A 1 95 ? -7.870 0.672 20.288 1.00 96.12 95 VAL A O 1
ATOM 727 N N . LEU A 1 96 ? -6.491 1.400 18.665 1.00 94.88 96 LEU A N 1
ATOM 728 C CA . LEU A 1 96 ? -5.421 0.456 18.978 1.00 94.88 96 LEU A CA 1
ATOM 729 C C . LEU A 1 96 ? -4.775 0.738 20.341 1.00 94.88 96 LEU A C 1
ATOM 731 O O . LEU A 1 96 ? -4.524 -0.198 21.101 1.00 94.88 96 LEU A O 1
ATOM 735 N N . GLU A 1 97 ? -4.539 2.006 20.670 1.00 94.50 97 GLU A N 1
ATOM 736 C CA . GLU A 1 97 ? -4.000 2.434 21.963 1.00 94.50 97 GLU A CA 1
ATOM 737 C C . GLU A 1 97 ? -4.899 1.980 23.114 1.00 94.50 97 GLU A C 1
ATOM 739 O O . GLU A 1 97 ? -4.434 1.360 24.076 1.00 94.50 97 GLU A O 1
ATOM 744 N N . GLY A 1 98 ? -6.212 2.204 22.981 1.00 93.19 98 GLY A N 1
ATOM 745 C CA . GLY A 1 98 ? -7.204 1.727 23.941 1.00 93.19 98 GLY A CA 1
ATOM 746 C C . GLY A 1 98 ? -7.244 0.200 24.045 1.00 93.19 98 GLY A C 1
ATOM 747 O O . GLY A 1 98 ? -7.431 -0.339 25.137 1.00 93.19 98 GLY A O 1
ATOM 748 N N . HIS A 1 99 ? -7.027 -0.507 22.933 1.00 92.25 99 HIS A N 1
ATOM 749 C CA . HIS A 1 99 ? -7.022 -1.969 22.897 1.00 92.25 99 HIS A CA 1
ATOM 750 C C . HIS A 1 99 ? -5.779 -2.583 23.557 1.00 92.25 99 HIS A C 1
ATOM 752 O O . HIS A 1 99 ? -5.889 -3.578 24.273 1.00 92.25 99 HIS A O 1
ATOM 758 N N . LEU A 1 100 ? -4.599 -1.998 23.336 1.00 90.81 100 LEU A N 1
ATOM 759 C CA . LEU A 1 100 ? -3.322 -2.550 23.796 1.00 90.81 100 LEU A CA 1
ATOM 760 C C . LEU A 1 100 ? -2.797 -1.917 25.086 1.00 90.81 100 LEU A C 1
ATOM 762 O O . LEU A 1 100 ? -1.828 -2.429 25.643 1.00 90.81 100 LEU A O 1
ATOM 766 N N . SER A 1 101 ? -3.430 -0.845 25.575 1.00 89.38 101 SER A N 1
ATOM 767 C CA . SER A 1 101 ? -2.909 -0.026 26.680 1.00 89.38 101 SER A CA 1
ATOM 768 C C . SER A 1 101 ? -1.477 0.466 26.413 1.00 89.38 101 SER A C 1
ATOM 770 O O . SER A 1 101 ? -0.634 0.476 27.309 1.00 89.38 101 SER A O 1
ATOM 772 N N . LEU A 1 102 ? -1.212 0.845 25.161 1.00 88.50 102 LEU A N 1
ATOM 773 C CA . LEU A 1 102 ? 0.046 1.414 24.667 1.00 88.50 102 LEU A CA 1
ATOM 774 C C . LEU A 1 102 ? -0.246 2.765 24.017 1.00 88.50 102 LEU A C 1
ATOM 776 O O . LEU A 1 102 ? -1.396 3.030 23.678 1.00 88.50 102 LEU A O 1
ATOM 780 N N . ARG A 1 103 ? 0.777 3.601 23.828 1.00 88.06 103 ARG A N 1
ATOM 781 C CA . ARG A 1 103 ? 0.640 4.874 23.112 1.00 88.06 103 ARG A CA 1
ATOM 782 C C . ARG A 1 103 ? 1.529 4.871 21.879 1.00 88.06 103 ARG A C 1
ATOM 784 O O . ARG A 1 103 ? 2.671 4.425 21.945 1.00 88.06 103 ARG A O 1
ATOM 791 N N . VAL A 1 104 ? 1.023 5.378 20.760 1.00 88.88 104 VAL A N 1
ATOM 792 C CA . VAL A 1 104 ? 1.768 5.471 19.497 1.00 88.88 104 VAL A CA 1
ATOM 793 C C . VAL A 1 104 ? 2.965 6.416 19.625 1.00 88.88 104 VAL A C 1
ATOM 795 O O . VAL A 1 104 ? 3.983 6.224 18.971 1.00 88.88 104 VAL A O 1
ATOM 798 N N . GLU A 1 105 ? 2.873 7.403 20.519 1.00 89.56 105 GLU A N 1
ATOM 799 C CA . GLU A 1 105 ? 3.955 8.339 20.853 1.00 89.56 105 GLU A CA 1
ATOM 800 C C . GLU A 1 105 ? 5.169 7.668 21.516 1.00 89.56 105 GLU A C 1
ATOM 802 O O . GLU A 1 105 ? 6.266 8.223 21.468 1.00 89.56 105 GLU A O 1
ATOM 807 N N . ASP A 1 106 ? 4.986 6.472 22.085 1.00 89.62 106 ASP A N 1
ATOM 808 C CA . ASP A 1 106 ? 6.063 5.672 22.675 1.00 89.62 106 ASP A CA 1
ATOM 809 C C . ASP A 1 106 ? 6.754 4.762 21.639 1.00 89.62 106 ASP A C 1
ATOM 811 O O . ASP A 1 106 ? 7.725 4.077 21.968 1.00 89.62 106 ASP A O 1
ATOM 815 N N . ALA A 1 107 ? 6.258 4.721 20.397 1.00 91.31 107 ALA A N 1
ATOM 816 C CA . ALA A 1 107 ? 6.816 3.886 19.344 1.00 91.31 107 ALA A CA 1
ATOM 817 C C . ALA A 1 107 ? 8.041 4.535 18.683 1.00 91.31 107 ALA A C 1
ATOM 819 O O . ALA A 1 107 ? 8.040 5.714 18.328 1.00 91.31 107 ALA A O 1
ATOM 820 N N . ASP A 1 108 ? 9.067 3.726 18.422 1.00 92.06 108 ASP A N 1
ATOM 821 C CA . ASP A 1 108 ? 10.248 4.125 17.650 1.00 92.06 108 ASP A CA 1
ATOM 822 C C . ASP A 1 108 ? 9.875 4.447 16.195 1.00 92.06 108 ASP A C 1
ATOM 824 O O . ASP A 1 108 ? 10.439 5.339 15.557 1.00 92.06 108 ASP A O 1
ATOM 828 N N . THR A 1 109 ? 8.909 3.698 15.660 1.00 93.25 109 THR A N 1
ATOM 829 C CA . THR A 1 109 ? 8.335 3.897 14.328 1.00 93.25 109 THR A CA 1
ATOM 830 C C . THR A 1 109 ? 6.853 3.571 14.362 1.00 93.25 109 THR A C 1
ATOM 832 O O . THR A 1 109 ? 6.481 2.565 14.965 1.00 93.25 109 THR A O 1
ATOM 835 N N . ALA A 1 110 ? 6.042 4.330 13.631 1.00 94.06 110 ALA A N 1
ATOM 836 C CA . ALA A 1 110 ? 4.641 4.024 13.379 1.00 94.06 110 ALA A CA 1
ATOM 837 C C . ALA A 1 110 ? 4.316 4.292 11.904 1.00 94.06 110 ALA A C 1
ATOM 839 O O . ALA A 1 110 ? 4.754 5.300 11.347 1.00 94.06 110 ALA A O 1
ATOM 840 N N . ASP A 1 111 ? 3.584 3.378 11.275 1.00 96.56 111 ASP A N 1
ATOM 841 C CA . ASP A 1 111 ? 3.099 3.494 9.903 1.00 96.56 111 ASP A CA 1
ATOM 842 C C . ASP A 1 111 ? 1.674 2.950 9.805 1.00 96.56 111 ASP A C 1
ATOM 844 O O . ASP A 1 111 ? 1.303 1.995 10.495 1.00 96.56 111 ASP A O 1
ATOM 848 N N . ALA A 1 112 ? 0.876 3.561 8.938 1.00 97.00 112 ALA A N 1
ATOM 849 C CA . ALA A 1 112 ? -0.517 3.207 8.745 1.00 97.00 112 ALA A CA 1
ATOM 850 C C . ALA A 1 112 ? -0.850 3.126 7.258 1.00 97.00 112 ALA A C 1
ATOM 852 O O . ALA A 1 112 ? -0.443 3.945 6.434 1.00 97.00 112 ALA A O 1
ATOM 853 N N . SER A 1 113 ? -1.630 2.116 6.893 1.00 96.81 113 SER A N 1
ATOM 854 C CA . SER A 1 113 ? -2.088 1.924 5.524 1.00 96.81 113 SER A CA 1
ATOM 855 C C . SER A 1 113 ? -3.548 1.514 5.497 1.00 96.81 113 SER A C 1
ATOM 857 O O . SER A 1 113 ? -3.919 0.455 5.994 1.00 96.81 113 SER A O 1
ATOM 859 N N . LEU A 1 114 ? -4.370 2.335 4.851 1.00 97.44 114 LEU A N 1
ATOM 860 C CA . LEU A 1 114 ? -5.764 2.021 4.571 1.00 97.44 114 LEU A CA 1
ATOM 861 C C . LEU A 1 114 ? -5.856 1.121 3.334 1.00 97.44 114 LEU A C 1
ATOM 863 O O . LEU A 1 114 ? -5.421 1.513 2.247 1.00 97.44 114 LEU A O 1
ATOM 867 N N . VAL A 1 115 ? -6.415 -0.078 3.488 1.00 95.62 115 VAL A N 1
ATOM 868 C CA . VAL A 1 115 ? -6.475 -1.104 2.437 1.00 95.62 115 VAL A CA 1
ATOM 869 C C . VAL A 1 115 ? -7.877 -1.669 2.265 1.00 95.62 115 VAL A C 1
ATOM 871 O O . VAL A 1 115 ? -8.632 -1.797 3.225 1.00 95.62 115 VAL A O 1
ATOM 874 N N . ALA A 1 116 ? -8.218 -2.031 1.030 1.00 94.00 116 ALA A N 1
ATOM 875 C CA . ALA A 1 116 ? -9.405 -2.813 0.730 1.00 94.00 116 ALA A CA 1
ATOM 876 C C . ALA A 1 116 ? -9.049 -4.304 0.737 1.00 94.00 116 ALA A C 1
ATOM 878 O O . ALA A 1 116 ? -8.244 -4.767 -0.076 1.00 94.00 116 ALA A O 1
ATOM 879 N N . GLU A 1 117 ? -9.675 -5.060 1.631 1.00 89.56 117 GLU A N 1
ATOM 880 C CA . GLU A 1 117 ? -9.458 -6.492 1.797 1.00 89.56 117 GLU A CA 1
ATOM 881 C C . GLU A 1 117 ? -10.780 -7.252 1.691 1.00 89.56 117 GLU A C 1
ATOM 883 O O . GLU A 1 117 ? -11.842 -6.762 2.075 1.00 89.56 117 GLU A O 1
ATOM 888 N N . ARG A 1 118 ? -10.716 -8.475 1.164 1.00 85.12 118 ARG A N 1
ATOM 889 C CA . ARG A 1 118 ? -11.834 -9.414 1.207 1.00 85.12 118 ARG A CA 1
ATOM 890 C C . ARG A 1 118 ? -11.551 -10.459 2.289 1.00 85.12 118 ARG A C 1
ATOM 892 O O . ARG A 1 118 ? -10.505 -11.108 2.201 1.00 85.12 118 ARG A O 1
ATOM 899 N N . PRO A 1 119 ? -12.447 -10.661 3.275 1.00 73.00 119 PRO A N 1
ATOM 900 C CA . PRO A 1 119 ? -12.265 -11.693 4.291 1.00 73.00 119 PRO A CA 1
ATOM 901 C C . PRO A 1 119 ? -12.022 -13.060 3.648 1.00 73.00 119 PRO A C 1
ATOM 903 O O . PRO A 1 119 ? -12.676 -13.428 2.677 1.00 73.00 119 PRO A O 1
ATOM 906 N N . ARG A 1 120 ? -11.081 -13.842 4.177 1.00 67.00 120 ARG A N 1
ATOM 907 C CA . ARG A 1 120 ? -10.704 -15.131 3.571 1.00 67.00 120 ARG A CA 1
ATOM 908 C C . ARG A 1 120 ? -11.808 -16.192 3.654 1.00 67.00 120 ARG A C 1
ATOM 910 O O . ARG A 1 120 ? -11.846 -17.101 2.831 1.00 67.00 120 ARG A O 1
ATOM 917 N N . GLU A 1 121 ? -12.672 -16.078 4.656 1.00 67.44 121 GLU A N 1
ATOM 918 C CA . GLU A 1 121 ? -13.765 -17.018 4.950 1.00 67.44 121 GLU A CA 1
ATOM 919 C C . GLU A 1 121 ? -15.107 -16.585 4.344 1.00 67.44 121 GLU A C 1
ATOM 921 O O . GLU A 1 121 ? -16.101 -17.302 4.451 1.00 67.44 121 GLU A O 1
ATOM 926 N N . ALA A 1 122 ? -15.129 -15.425 3.688 1.00 60.69 122 ALA A N 1
ATOM 927 C CA . ALA A 1 122 ? -16.296 -14.893 3.013 1.00 60.69 122 ALA A CA 1
ATOM 928 C C . ALA A 1 122 ? -16.772 -15.847 1.903 1.00 60.69 122 ALA A C 1
ATOM 930 O O . ALA A 1 122 ? -15.986 -16.173 1.002 1.00 60.69 122 ALA A O 1
ATOM 931 N N . PRO A 1 123 ? -18.058 -16.245 1.894 1.00 58.81 123 PRO A N 1
ATOM 932 C CA . PRO A 1 123 ? -18.666 -16.876 0.733 1.00 58.81 123 PRO A CA 1
ATOM 933 C C . PRO A 1 123 ? -18.471 -16.025 -0.529 1.00 58.81 123 PRO A C 1
ATOM 935 O O . PRO A 1 123 ? -18.211 -14.815 -0.477 1.00 58.81 123 PRO A O 1
ATOM 938 N N . ASP A 1 124 ? -18.623 -16.646 -1.695 1.00 56.66 124 ASP A N 1
ATOM 939 C CA . ASP A 1 124 ? -18.714 -15.896 -2.944 1.00 56.66 124 ASP A CA 1
ATOM 940 C C . ASP A 1 124 ? -19.858 -14.879 -2.874 1.00 56.66 124 ASP A C 1
ATOM 942 O O . ASP A 1 124 ? -21.028 -15.252 -2.845 1.00 56.66 124 ASP A O 1
ATOM 946 N N . GLY A 1 125 ? -19.494 -13.593 -2.805 1.00 56.44 125 GLY A N 1
ATOM 947 C CA . GLY A 1 125 ? -20.432 -12.474 -2.700 1.00 56.44 125 GLY A CA 1
ATOM 948 C C . GLY A 1 125 ? -20.275 -11.575 -1.471 1.00 56.44 125 GLY A C 1
ATOM 949 O O . GLY A 1 125 ? -20.939 -10.546 -1.434 1.00 56.44 125 GLY A O 1
ATOM 950 N N . ASP A 1 126 ? -19.418 -11.910 -0.503 1.00 63.84 126 ASP A N 1
ATOM 951 C CA . ASP A 1 126 ? -19.187 -11.030 0.652 1.00 63.84 126 ASP A CA 1
ATOM 952 C C . ASP A 1 126 ? -18.342 -9.800 0.269 1.00 63.84 126 ASP A C 1
ATOM 954 O O . ASP A 1 126 ? -17.383 -9.893 -0.510 1.00 63.84 126 ASP A O 1
ATOM 958 N N . GLU A 1 127 ? -18.745 -8.651 0.811 1.00 80.38 127 GLU A N 1
ATOM 959 C CA . GLU A 1 127 ? -18.280 -7.318 0.427 1.00 80.38 127 GLU A CA 1
ATOM 960 C C . GLU A 1 127 ? -16.803 -7.079 0.768 1.00 80.38 127 GLU A C 1
ATOM 962 O O . GLU A 1 127 ? -16.262 -7.556 1.770 1.00 80.38 127 GLU A O 1
ATOM 967 N N . TRP A 1 128 ? -16.145 -6.293 -0.085 1.00 88.38 128 TRP A N 1
ATOM 968 C CA . TRP A 1 128 ? -14.856 -5.688 0.231 1.00 88.38 128 TRP A CA 1
ATOM 969 C C . TRP A 1 128 ? -14.985 -4.858 1.505 1.00 88.38 128 TRP A C 1
ATOM 971 O O . TRP A 1 128 ? -15.937 -4.096 1.640 1.00 88.38 128 TRP A O 1
ATOM 981 N N . ARG A 1 129 ? -14.019 -4.974 2.417 1.00 90.94 129 ARG A N 1
ATOM 982 C CA . ARG A 1 129 ? -13.946 -4.179 3.647 1.00 90.94 129 ARG A CA 1
ATOM 983 C C . ARG A 1 129 ? -12.735 -3.268 3.624 1.00 90.94 129 ARG A C 1
ATOM 985 O O . ARG A 1 129 ? -11.701 -3.617 3.056 1.00 90.94 129 ARG A O 1
ATOM 992 N N . ALA A 1 130 ? -12.877 -2.093 4.226 1.00 94.38 130 ALA A N 1
ATOM 993 C CA . ALA A 1 130 ? -11.764 -1.185 4.444 1.00 94.38 130 ALA A CA 1
ATOM 994 C C . ALA A 1 130 ? -11.125 -1.500 5.798 1.00 94.38 130 ALA A C 1
ATOM 996 O O . ALA A 1 130 ? -11.813 -1.512 6.817 1.00 94.38 130 ALA A O 1
ATOM 997 N N . HIS A 1 131 ? -9.817 -1.726 5.814 1.00 96.19 131 HIS A N 1
ATOM 998 C CA . HIS A 1 131 ? -9.046 -1.971 7.025 1.00 96.19 131 HIS A CA 1
ATOM 999 C C . HIS A 1 131 ? -7.902 -0.966 7.137 1.00 96.19 131 HIS A C 1
ATOM 1001 O O . HIS A 1 131 ? -7.218 -0.677 6.154 1.00 96.19 131 HIS A O 1
ATOM 1007 N N . TRP A 1 132 ? -7.661 -0.481 8.348 1.00 97.69 132 TRP A N 1
ATOM 1008 C CA . TRP A 1 132 ? -6.401 0.147 8.712 1.00 97.69 132 TRP A CA 1
ATOM 1009 C C . TRP A 1 132 ? -5.411 -0.942 9.114 1.00 97.69 132 TRP A C 1
ATOM 1011 O O . TRP A 1 132 ? -5.630 -1.650 10.096 1.00 97.69 132 TRP A O 1
ATOM 1021 N N . LEU A 1 133 ? -4.335 -1.076 8.342 1.00 97.19 133 LEU A N 1
ATOM 1022 C CA . LEU A 1 133 ? -3.154 -1.840 8.726 1.00 97.19 133 LEU A CA 1
ATOM 1023 C C . LEU A 1 133 ? -2.223 -0.899 9.479 1.00 97.19 133 LEU A C 1
ATOM 1025 O O . LEU A 1 133 ? -1.720 0.062 8.897 1.00 97.19 133 LEU A O 1
ATOM 1029 N N . LEU A 1 134 ? -2.032 -1.169 10.761 1.00 97.50 134 LEU A N 1
ATOM 1030 C CA . LEU A 1 134 ? -1.225 -0.370 11.667 1.00 97.50 134 LEU A CA 1
ATOM 1031 C C . LEU A 1 134 ? 0.032 -1.160 12.012 1.00 97.50 134 LEU A C 1
ATOM 1033 O O . LEU A 1 134 ? -0.044 -2.309 12.450 1.00 97.50 134 LEU A O 1
ATOM 1037 N N . LEU A 1 135 ? 1.191 -0.553 11.801 1.00 96.75 135 LEU A N 1
ATOM 1038 C CA . LEU A 1 135 ? 2.485 -1.136 12.115 1.00 96.75 135 LEU A CA 1
ATOM 1039 C C . LEU A 1 135 ? 3.220 -0.196 13.061 1.00 96.75 135 LEU A C 1
ATOM 1041 O O . LEU A 1 135 ? 3.454 0.957 12.714 1.00 96.75 135 LEU A O 1
ATOM 1045 N N . MET A 1 136 ? 3.618 -0.679 14.233 1.00 95.81 136 MET A N 1
ATOM 1046 C CA . MET A 1 136 ? 4.482 0.086 15.130 1.00 95.81 136 MET A CA 1
ATOM 1047 C C . MET A 1 136 ? 5.608 -0.765 15.700 1.00 95.81 136 MET A C 1
ATOM 1049 O O . MET A 1 136 ? 5.460 -1.973 15.867 1.00 95.81 136 MET A O 1
ATOM 1053 N N . THR A 1 137 ? 6.727 -0.122 16.009 1.00 95.19 137 THR A N 1
ATOM 1054 C CA . THR A 1 137 ? 7.857 -0.748 16.701 1.00 95.19 137 THR A CA 1
ATOM 1055 C C . THR A 1 137 ? 7.998 -0.101 18.065 1.00 95.19 137 THR A C 1
ATOM 1057 O O . THR A 1 137 ? 8.086 1.121 18.143 1.00 95.19 137 THR A O 1
ATOM 1060 N N . VAL A 1 138 ? 8.021 -0.906 19.123 1.00 92.88 138 VAL A N 1
ATOM 1061 C CA . VAL A 1 138 ? 8.231 -0.451 20.500 1.00 92.88 138 VAL A CA 1
ATOM 1062 C C . VAL A 1 138 ? 9.382 -1.264 21.082 1.00 92.88 138 VAL A C 1
ATOM 1064 O O . VAL A 1 138 ? 9.217 -2.434 21.428 1.00 92.88 138 VAL A O 1
ATOM 1067 N N . GLY A 1 139 ? 10.574 -0.670 21.156 1.00 91.50 139 GLY A N 1
ATOM 1068 C CA . GLY A 1 139 ? 11.769 -1.374 21.606 1.00 91.50 139 GLY A CA 1
ATOM 1069 C C . GLY A 1 139 ? 12.160 -2.504 20.649 1.00 91.50 139 GLY A C 1
ATOM 1070 O O . GLY A 1 139 ? 12.492 -2.272 19.487 1.00 91.50 139 GLY A O 1
ATOM 1071 N N . ASP A 1 140 ? 12.161 -3.745 21.136 1.00 91.94 140 ASP A N 1
ATOM 1072 C CA . ASP A 1 140 ? 12.482 -4.933 20.341 1.00 91.94 140 ASP A CA 1
ATOM 1073 C C . ASP A 1 140 ? 11.246 -5.689 19.827 1.00 91.94 140 ASP A C 1
ATOM 1075 O O . ASP A 1 140 ? 11.372 -6.813 19.341 1.00 91.94 140 ASP A O 1
ATOM 1079 N N . GLU A 1 141 ? 10.064 -5.075 19.884 1.00 93.81 141 GLU A N 1
ATOM 1080 C CA . GLU A 1 141 ? 8.799 -5.658 19.439 1.00 93.81 141 GLU A CA 1
ATOM 1081 C C . GLU A 1 141 ? 8.223 -4.872 18.254 1.00 93.81 141 GLU A C 1
ATOM 1083 O O . GLU A 1 141 ? 8.107 -3.649 18.289 1.00 93.81 141 GLU A O 1
ATOM 1088 N N . VAL A 1 142 ? 7.837 -5.585 17.199 1.00 95.00 142 VAL A N 1
ATOM 1089 C CA . VAL A 1 142 ? 7.043 -5.076 16.079 1.00 95.00 142 VAL A CA 1
ATOM 1090 C C . VAL A 1 142 ? 5.613 -5.555 16.267 1.00 95.00 142 VAL A C 1
ATOM 1092 O O . VAL A 1 142 ? 5.354 -6.757 16.356 1.00 95.00 142 VAL A O 1
ATOM 1095 N N . ILE A 1 143 ? 4.685 -4.612 16.295 1.00 95.38 143 ILE A N 1
ATOM 1096 C CA . ILE A 1 143 ? 3.259 -4.843 16.468 1.00 95.38 143 ILE A CA 1
ATOM 1097 C C . ILE A 1 143 ? 2.581 -4.549 15.136 1.00 95.38 143 ILE A C 1
ATOM 1099 O O . ILE A 1 143 ? 2.673 -3.437 14.619 1.00 95.38 143 ILE A O 1
ATOM 1103 N N . HIS A 1 144 ? 1.897 -5.550 14.592 1.00 96.25 144 HIS A N 1
ATOM 1104 C CA . HIS A 1 144 ? 1.059 -5.420 13.409 1.00 96.25 144 HIS A CA 1
ATOM 1105 C C . HIS A 1 144 ? -0.397 -5.598 13.825 1.00 96.25 144 HIS A C 1
ATOM 1107 O O . HIS A 1 144 ? -0.778 -6.659 14.315 1.00 96.25 144 HIS A O 1
ATOM 1113 N N . ALA A 1 145 ? -1.213 -4.570 13.646 1.00 96.19 145 ALA A N 1
ATOM 1114 C CA . ALA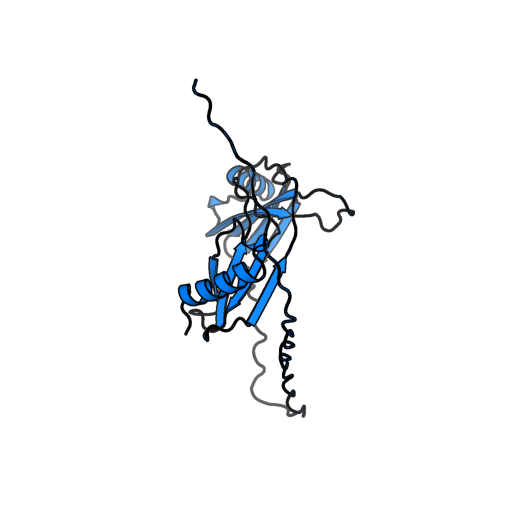 A 1 145 ? -2.617 -4.593 14.013 1.00 96.19 145 ALA A CA 1
ATOM 1115 C C . ALA A 1 145 ? -3.506 -4.240 12.827 1.00 96.19 145 ALA A C 1
ATOM 1117 O O . ALA A 1 145 ? -3.124 -3.498 11.924 1.00 96.19 145 ALA A O 1
ATOM 1118 N N . VAL A 1 146 ? -4.716 -4.785 12.849 1.00 96.19 146 VAL A N 1
ATOM 1119 C CA . VAL A 1 146 ? -5.740 -4.545 11.839 1.00 96.19 146 VAL A CA 1
ATOM 1120 C C . VAL A 1 146 ? -6.967 -3.995 12.541 1.00 96.19 146 VAL A C 1
ATOM 1122 O O . VAL A 1 146 ? -7.496 -4.638 13.448 1.00 96.19 146 VAL A O 1
ATOM 1125 N N . VAL A 1 147 ? -7.432 -2.825 12.115 1.00 96.62 147 VAL A N 1
ATOM 1126 C CA . VAL A 1 147 ? -8.669 -2.204 12.602 1.00 96.62 147 VAL A CA 1
ATOM 1127 C C . VAL A 1 147 ? -9.648 -2.092 11.440 1.00 96.62 147 VAL A C 1
ATOM 1129 O O . VAL A 1 147 ? -9.296 -1.589 10.373 1.00 96.62 147 VAL A O 1
ATOM 1132 N N . ASP A 1 148 ? -10.884 -2.555 11.631 1.00 94.94 148 ASP A N 1
ATOM 1133 C CA . ASP A 1 148 ? -11.951 -2.368 10.648 1.00 94.94 148 ASP A CA 1
ATOM 1134 C C . ASP A 1 148 ? -12.266 -0.869 10.540 1.00 94.94 148 ASP A C 1
ATOM 1136 O O . ASP A 1 148 ? -12.704 -0.241 11.503 1.00 94.94 148 ASP A O 1
ATOM 1140 N N . ALA A 1 149 ? -12.009 -0.279 9.372 1.00 95.94 149 ALA A N 1
ATOM 1141 C CA . ALA A 1 149 ? -12.114 1.162 9.158 1.00 95.94 149 ALA A CA 1
ATOM 1142 C C . ALA A 1 149 ? -13.570 1.643 9.029 1.00 95.94 149 ALA A C 1
ATOM 1144 O O . ALA A 1 149 ? -13.818 2.848 8.969 1.00 95.94 149 ALA A O 1
ATOM 1145 N N . THR A 1 150 ? -14.533 0.722 8.981 1.00 92.06 150 THR A N 1
ATOM 1146 C CA . THR A 1 150 ? -15.968 1.006 8.965 1.00 92.06 150 THR A CA 1
ATOM 1147 C C . THR A 1 150 ? -16.549 0.930 10.381 1.00 92.06 150 THR A C 1
ATOM 1149 O O . THR A 1 150 ? -17.374 1.761 10.749 1.00 92.06 150 THR A O 1
ATOM 1152 N N . THR A 1 151 ? -16.131 -0.043 11.194 1.00 92.81 151 THR A N 1
ATOM 1153 C CA . THR A 1 151 ? -16.718 -0.281 12.529 1.00 92.81 151 THR A CA 1
ATOM 1154 C C . THR A 1 151 ? -15.853 0.186 13.698 1.00 92.81 151 THR A C 1
ATOM 1156 O O . THR A 1 151 ? -16.362 0.311 14.809 1.00 92.81 151 THR A O 1
ATOM 1159 N N . GLY A 1 152 ? -14.555 0.403 13.481 1.00 94.50 152 GLY A N 1
ATOM 1160 C CA . GLY A 1 152 ? -13.583 0.690 14.536 1.00 94.50 152 GLY A CA 1
ATOM 1161 C C . GLY A 1 152 ? -13.291 -0.471 15.471 1.00 94.50 152 GLY A C 1
ATOM 1162 O O . GLY A 1 152 ? -12.831 -0.267 16.590 1.00 94.50 152 GLY A O 1
ATOM 1163 N N . THR A 1 153 ? -13.550 -1.697 15.022 1.00 93.94 153 THR A N 1
ATOM 1164 C CA . THR A 1 153 ? -13.252 -2.898 15.801 1.00 93.94 153 THR A CA 1
ATOM 1165 C C . THR A 1 153 ? -11.856 -3.420 15.442 1.00 93.94 153 THR A C 1
ATOM 1167 O O . THR A 1 153 ? -11.582 -3.616 14.255 1.00 93.94 153 THR A O 1
ATOM 1170 N N . PRO A 1 154 ? -10.973 -3.693 16.421 1.00 93.94 154 PRO A N 1
ATOM 1171 C CA . PRO A 1 154 ? -9.745 -4.445 16.179 1.00 93.94 154 PRO A CA 1
ATOM 1172 C C . PRO A 1 154 ? -10.075 -5.851 15.660 1.00 93.94 154 PRO A C 1
ATOM 1174 O O . PRO A 1 154 ? -10.796 -6.607 16.310 1.00 93.94 154 PRO A O 1
ATOM 1177 N N . VAL A 1 155 ? -9.559 -6.196 14.483 1.00 92.12 155 VAL A N 1
ATOM 1178 C CA . VAL A 1 155 ? -9.785 -7.489 13.814 1.00 92.12 155 VAL A CA 1
ATOM 1179 C C . VAL A 1 155 ? -8.662 -8.474 14.131 1.00 92.12 155 VAL A C 1
ATOM 1181 O O . VAL A 1 155 ? -8.901 -9.672 14.261 1.00 92.12 155 VAL A O 1
ATOM 1184 N N . GLY A 1 156 ? -7.434 -7.976 14.280 1.00 90.38 156 GLY A N 1
ATOM 1185 C CA . GLY A 1 156 ? -6.267 -8.799 14.569 1.00 90.38 156 GLY A CA 1
ATOM 1186 C C . GLY A 1 156 ? -5.123 -7.981 15.148 1.00 90.38 156 GLY A C 1
ATOM 1187 O O . GLY A 1 156 ? -5.005 -6.781 14.900 1.00 90.38 156 GLY A O 1
ATOM 1188 N N . THR A 1 157 ? -4.281 -8.627 15.946 1.00 95.12 157 THR A N 1
ATOM 1189 C CA . THR A 1 157 ? -3.028 -8.049 16.430 1.00 95.12 157 THR A CA 1
ATOM 1190 C C . THR A 1 157 ? -1.998 -9.153 16.561 1.00 95.12 157 THR A C 1
ATOM 1192 O O . THR A 1 157 ? -2.186 -10.096 17.328 1.00 95.12 157 THR A O 1
ATOM 1195 N N . ASP A 1 158 ? -0.899 -8.992 15.841 1.00 94.56 158 ASP A N 1
ATOM 1196 C CA . ASP A 1 158 ? 0.258 -9.862 15.879 1.00 94.56 158 ASP A CA 1
ATOM 1197 C C . ASP A 1 158 ? 1.462 -9.104 16.430 1.00 94.56 158 ASP A C 1
ATOM 1199 O O . ASP A 1 158 ? 1.609 -7.890 16.259 1.00 94.56 158 ASP A O 1
ATOM 1203 N N . ARG A 1 159 ? 2.337 -9.845 17.102 1.00 94.38 159 ARG A N 1
ATOM 1204 C CA . ARG A 1 159 ? 3.528 -9.329 17.769 1.00 94.38 159 ARG A CA 1
ATOM 1205 C C . ARG A 1 159 ? 4.725 -10.169 17.369 1.00 94.38 159 ARG A C 1
ATOM 1207 O O . ARG A 1 159 ? 4.681 -11.398 17.451 1.00 94.38 159 ARG A O 1
ATOM 1214 N N . PHE A 1 160 ? 5.791 -9.507 16.948 1.00 91.88 160 PHE A N 1
ATOM 1215 C CA . PHE A 1 160 ? 7.004 -10.147 16.460 1.00 91.88 160 PHE A CA 1
ATOM 1216 C C . PHE A 1 160 ? 8.234 -9.513 17.105 1.00 91.88 160 PHE A C 1
ATOM 1218 O O . PHE A 1 160 ? 8.247 -8.306 17.320 1.00 91.88 160 PHE A O 1
ATOM 1225 N N . PRO A 1 161 ? 9.308 -10.273 17.367 1.00 90.06 161 PRO A N 1
ATOM 1226 C CA . PRO A 1 161 ? 10.580 -9.664 17.725 1.00 90.06 161 PRO A CA 1
ATOM 1227 C C . PRO A 1 161 ? 11.140 -8.882 16.524 1.00 90.06 161 PRO A C 1
ATOM 1229 O O . PRO A 1 161 ? 11.230 -9.418 15.417 1.00 90.06 161 PRO A O 1
ATOM 1232 N N . SER A 1 162 ? 11.589 -7.646 16.736 1.00 80.88 162 SER A N 1
ATOM 1233 C CA . SER A 1 162 ? 12.181 -6.779 15.705 1.00 80.88 162 SER A CA 1
ATOM 1234 C C . SER A 1 162 ? 13.493 -7.341 15.142 1.00 80.88 162 SER A C 1
ATOM 1236 O O . SER A 1 162 ? 13.840 -7.101 13.987 1.00 80.88 162 SER A O 1
ATOM 1238 N N . SER A 1 163 ? 14.184 -8.181 15.922 1.00 70.62 163 SER A N 1
ATOM 1239 C CA . SER A 1 163 ? 15.389 -8.920 15.513 1.00 70.62 163 SER A CA 1
ATOM 1240 C C . SER A 1 163 ? 15.088 -10.169 14.657 1.00 70.62 163 SER A C 1
ATOM 1242 O O . SER A 1 163 ? 15.990 -10.896 14.240 1.00 70.62 163 SER A O 1
ATOM 1244 N N . GLY A 1 164 ? 13.815 -10.428 14.346 1.00 47.19 164 GLY A N 1
ATOM 1245 C CA . GLY A 1 164 ? 13.351 -11.543 13.525 1.00 47.19 164 GLY A CA 1
ATOM 1246 C C . GLY A 1 164 ? 13.485 -11.336 12.014 1.00 47.19 164 GLY A C 1
ATOM 1247 O O . GLY A 1 164 ? 12.588 -11.728 11.271 1.00 47.19 164 GLY A O 1
ATOM 1248 N N . ALA A 1 165 ? 14.591 -10.775 11.518 1.00 41.00 165 ALA A N 1
ATOM 1249 C CA . ALA A 1 165 ? 14.983 -11.117 10.153 1.00 41.00 165 ALA A CA 1
ATOM 1250 C C . ALA A 1 165 ? 15.281 -12.629 10.148 1.00 41.00 165 ALA A C 1
ATOM 1252 O O . ALA A 1 165 ? 16.009 -13.082 11.036 1.00 41.00 165 ALA A O 1
ATOM 1253 N N . PRO A 1 166 ? 14.754 -13.439 9.208 1.00 37.78 166 PRO A N 1
ATOM 1254 C CA . PRO A 1 166 ? 15.210 -14.813 9.074 1.00 37.78 166 PRO A CA 1
ATOM 1255 C C . PRO A 1 166 ? 16.711 -14.749 8.812 1.00 37.78 166 PRO A C 1
ATOM 1257 O O . PRO A 1 166 ? 17.157 -14.357 7.732 1.00 37.78 166 PRO A O 1
ATOM 1260 N N . THR A 1 167 ? 17.505 -15.084 9.825 1.00 39.44 167 THR A N 1
ATOM 1261 C CA . THR A 1 167 ? 18.917 -15.349 9.629 1.00 39.44 167 THR A CA 1
ATOM 1262 C C . THR A 1 167 ? 18.960 -16.484 8.623 1.00 39.44 167 THR A C 1
ATOM 1264 O O . THR A 1 167 ? 18.454 -17.582 8.869 1.00 39.44 167 THR A O 1
ATOM 1267 N N . ALA A 1 168 ? 19.480 -16.187 7.429 1.00 38.91 168 ALA A N 1
ATOM 1268 C CA . ALA A 1 168 ? 19.849 -17.222 6.481 1.00 38.91 168 ALA A CA 1
ATOM 1269 C C . ALA A 1 168 ? 20.607 -18.299 7.272 1.00 38.91 168 ALA A C 1
ATOM 1271 O O . ALA A 1 168 ? 21.433 -17.923 8.112 1.00 38.91 168 ALA A O 1
ATOM 1272 N N . PRO A 1 169 ? 20.313 -19.598 7.077 1.00 36.16 169 PRO A N 1
ATOM 1273 C CA . PRO A 1 169 ? 21.003 -20.639 7.815 1.00 36.16 169 PRO A CA 1
ATOM 1274 C C . PRO A 1 169 ? 22.500 -20.403 7.651 1.00 36.16 169 PRO A C 1
ATOM 1276 O O . PRO A 1 169 ? 23.011 -20.392 6.530 1.00 36.16 169 PRO A O 1
ATOM 1279 N N . THR A 1 170 ? 23.165 -20.130 8.774 1.00 41.50 170 THR A N 1
ATOM 1280 C CA . THR A 1 170 ? 24.614 -20.007 8.868 1.00 41.50 170 THR A CA 1
ATOM 1281 C C . THR A 1 170 ? 25.213 -21.155 8.073 1.00 41.50 170 THR A C 1
ATOM 1283 O O . THR A 1 170 ? 24.937 -22.317 8.384 1.00 41.50 170 THR A O 1
ATOM 1286 N N . SER A 1 171 ? 25.962 -20.829 7.014 1.00 44.56 171 SER A N 1
ATOM 1287 C CA . SER A 1 171 ? 26.663 -21.820 6.200 1.00 44.56 171 SER A CA 1
ATOM 1288 C C . SER A 1 171 ? 27.316 -22.864 7.109 1.00 44.56 171 SER A C 1
ATOM 1290 O O . SER A 1 171 ? 27.981 -22.478 8.077 1.00 44.56 171 SER A O 1
ATOM 1292 N N . PRO A 1 172 ? 27.159 -24.168 6.829 1.00 44.84 172 PRO A N 1
ATOM 1293 C CA . PRO A 1 172 ? 27.909 -25.178 7.554 1.00 44.84 172 PRO A CA 1
ATOM 1294 C C . PRO A 1 172 ? 29.419 -24.924 7.374 1.00 44.84 172 PRO A C 1
ATOM 1296 O O . PRO A 1 172 ? 29.835 -24.396 6.335 1.00 44.84 172 PRO A O 1
ATOM 1299 N N . PRO A 1 173 ? 30.252 -25.260 8.375 1.00 44.59 173 PRO A N 1
ATOM 1300 C CA . PRO A 1 173 ? 31.699 -25.101 8.279 1.00 44.59 173 PRO A CA 1
ATOM 1301 C C . PRO A 1 173 ? 32.257 -25.854 7.058 1.00 44.59 173 PRO A C 1
ATOM 1303 O O . PRO A 1 173 ? 31.681 -26.860 6.636 1.00 44.59 173 PRO A O 1
ATOM 1306 N N . PRO A 1 174 ? 33.378 -25.392 6.475 1.00 37.00 174 PRO A N 1
ATOM 1307 C CA . PRO A 1 174 ? 33.918 -25.973 5.258 1.00 37.00 174 PRO A CA 1
ATOM 1308 C C . PRO A 1 174 ? 34.459 -27.375 5.551 1.00 37.00 174 PRO A C 1
ATOM 1310 O O . PRO A 1 174 ? 35.534 -27.539 6.123 1.00 37.00 174 PRO A O 1
ATOM 1313 N N . GLY A 1 175 ? 33.709 -28.391 5.135 1.00 48.06 175 GLY A N 1
ATOM 1314 C CA . GLY A 1 175 ? 34.174 -29.771 5.098 1.00 48.06 175 GLY A CA 1
ATOM 1315 C C . GLY A 1 175 ? 33.028 -30.777 5.118 1.00 48.06 175 GLY A C 1
ATOM 1316 O O . GLY A 1 175 ? 32.258 -30.789 6.071 1.00 48.06 175 GLY A O 1
ATOM 1317 N N . ALA A 1 176 ? 33.022 -31.665 4.112 1.00 35.25 176 ALA A N 1
ATOM 1318 C CA . ALA A 1 176 ? 32.130 -32.822 3.918 1.00 35.25 176 ALA A CA 1
ATOM 1319 C C . ALA A 1 176 ? 30.791 -32.462 3.215 1.00 35.25 176 ALA A C 1
ATOM 1321 O O . ALA A 1 176 ? 30.085 -31.571 3.657 1.00 35.25 176 ALA A O 1
ATOM 1322 N N . VAL A 1 177 ? 30.337 -33.065 2.109 1.00 37.75 177 VAL A N 1
ATOM 1323 C CA . VAL A 1 177 ? 30.736 -34.235 1.308 1.00 37.75 177 VAL A CA 1
ATOM 1324 C C . VAL A 1 177 ? 30.194 -34.017 -0.116 1.00 37.75 177 VAL A C 1
ATOM 1326 O O . VAL A 1 177 ? 29.097 -33.491 -0.291 1.00 37.75 177 VAL A O 1
ATOM 1329 N N . ASP A 1 178 ? 30.959 -34.450 -1.114 1.00 43.88 178 ASP A N 1
ATOM 1330 C CA . ASP A 1 178 ? 30.566 -34.565 -2.519 1.00 43.88 178 ASP A CA 1
ATOM 1331 C C . ASP A 1 178 ? 29.445 -35.610 -2.686 1.00 43.88 178 ASP A C 1
ATOM 1333 O O . ASP A 1 178 ? 29.648 -36.792 -2.403 1.00 43.88 178 ASP A O 1
ATOM 1337 N N . ILE A 1 179 ? 28.258 -35.189 -3.132 1.00 37.47 179 ILE A N 1
ATOM 1338 C CA . ILE A 1 179 ? 27.243 -36.099 -3.671 1.00 37.47 179 ILE A CA 1
ATOM 1339 C C . ILE A 1 179 ? 26.794 -35.544 -5.019 1.00 37.47 179 ILE A C 1
ATOM 1341 O O . ILE A 1 179 ? 26.129 -34.512 -5.108 1.00 37.47 179 ILE A O 1
ATOM 1345 N N . GLY A 1 180 ? 27.198 -36.254 -6.071 1.00 42.25 180 GLY A N 1
ATOM 1346 C CA . GLY A 1 180 ? 26.967 -35.899 -7.460 1.00 42.25 180 GLY A CA 1
ATOM 1347 C C . GLY A 1 180 ? 25.507 -35.587 -7.793 1.00 42.25 180 GLY A C 1
ATOM 1348 O O . GLY A 1 180 ? 24.600 -36.386 -7.575 1.00 42.25 180 GLY A O 1
ATOM 1349 N N . GLY A 1 181 ? 25.317 -34.437 -8.428 1.00 33.97 181 GLY A N 1
ATOM 1350 C CA . GLY A 1 181 ? 24.109 -34.055 -9.144 1.00 33.97 181 GLY A CA 1
ATOM 1351 C C . GLY A 1 181 ? 24.528 -33.157 -10.298 1.00 33.97 181 GLY A C 1
ATOM 1352 O O . GLY A 1 181 ? 24.993 -32.043 -10.077 1.00 33.97 181 GLY A O 1
ATOM 1353 N N . GLY A 1 182 ? 24.460 -33.679 -11.525 1.00 38.41 182 GLY A N 1
ATOM 1354 C CA . GLY A 1 182 ? 24.906 -32.984 -12.734 1.00 38.41 182 GLY A CA 1
ATOM 1355 C C . GLY A 1 182 ? 24.222 -31.624 -12.948 1.00 38.41 182 GLY A C 1
ATOM 1356 O O . GLY A 1 182 ? 23.160 -31.362 -12.381 1.00 38.41 182 GLY A O 1
ATOM 1357 N N . PRO A 1 183 ? 24.812 -30.750 -13.781 1.00 40.72 183 PRO A N 1
ATOM 1358 C CA . PRO A 1 183 ? 24.348 -29.377 -13.925 1.00 40.72 183 PRO A CA 1
ATOM 1359 C C . PRO A 1 183 ? 22.909 -29.323 -14.465 1.00 40.72 183 PRO A C 1
ATOM 1361 O O . PRO A 1 183 ? 22.579 -30.063 -15.402 1.00 40.72 183 PRO A O 1
ATOM 1364 N N . PRO A 1 184 ? 22.049 -28.429 -13.942 1.00 39.84 184 PRO A N 1
ATOM 1365 C CA . PRO A 1 184 ? 20.742 -28.189 -14.533 1.00 39.84 184 PRO A CA 1
ATOM 1366 C C . PRO A 1 184 ? 20.921 -27.637 -15.953 1.00 39.84 184 PRO A C 1
ATOM 1368 O O . PRO A 1 184 ? 21.649 -26.671 -16.188 1.00 39.84 184 PRO A O 1
ATOM 1371 N N . ARG A 1 185 ? 20.263 -28.274 -16.926 1.00 33.56 185 ARG A N 1
ATOM 1372 C CA . ARG A 1 185 ? 20.245 -27.807 -18.316 1.00 33.56 185 ARG A CA 1
ATOM 1373 C C . ARG A 1 185 ? 19.431 -26.509 -18.412 1.00 33.56 185 ARG A C 1
ATOM 1375 O O . ARG A 1 185 ? 18.322 -26.471 -17.879 1.00 33.56 185 ARG A O 1
ATOM 1382 N N . PRO A 1 186 ? 19.905 -25.479 -19.132 1.00 33.28 186 PRO A N 1
ATOM 1383 C CA . PRO A 1 186 ? 19.111 -24.283 -19.373 1.00 33.28 186 PRO A CA 1
ATOM 1384 C C . PRO A 1 186 ? 17.898 -24.615 -20.253 1.00 33.28 186 PRO A C 1
ATOM 1386 O O . PRO A 1 186 ? 18.038 -25.157 -21.353 1.00 33.28 186 PRO A O 1
ATOM 1389 N N . VAL A 1 187 ? 16.700 -24.263 -19.782 1.00 34.34 187 VAL A N 1
ATOM 1390 C CA . VAL A 1 187 ? 15.487 -24.236 -20.607 1.00 34.34 187 VAL A CA 1
ATOM 1391 C C . VAL A 1 187 ? 15.534 -22.965 -21.451 1.00 34.34 187 VAL A C 1
ATOM 1393 O O . VAL A 1 187 ? 15.253 -21.868 -20.980 1.00 34.34 187 VAL A O 1
ATOM 1396 N N . VAL A 1 188 ? 15.927 -23.111 -22.715 1.00 34.72 188 VAL A N 1
ATOM 1397 C CA . VAL A 1 188 ? 15.870 -22.037 -23.711 1.00 34.72 188 VAL A CA 1
ATOM 1398 C C . VAL A 1 188 ? 14.434 -21.932 -24.224 1.00 34.72 188 VAL A C 1
ATOM 1400 O O . VAL A 1 188 ? 13.997 -22.753 -25.031 1.00 34.72 188 VAL A O 1
ATOM 1403 N N . VAL A 1 189 ? 13.696 -20.910 -23.790 1.00 30.95 189 VAL A N 1
ATOM 1404 C CA . VAL A 1 189 ? 12.416 -20.543 -24.413 1.00 30.95 189 VAL A CA 1
ATOM 1405 C C . VAL A 1 189 ? 12.720 -19.824 -25.729 1.00 30.95 189 VAL A C 1
ATOM 1407 O O . VAL A 1 189 ? 13.090 -18.652 -25.753 1.00 30.95 189 VAL A O 1
ATOM 1410 N N . ARG A 1 190 ? 12.596 -20.539 -26.854 1.00 28.75 190 ARG A N 1
ATOM 1411 C CA . ARG A 1 190 ? 12.607 -19.926 -28.190 1.00 28.75 190 ARG A CA 1
ATOM 1412 C C . ARG A 1 190 ? 11.287 -19.189 -28.409 1.00 28.75 190 ARG A C 1
ATOM 1414 O O . ARG A 1 190 ? 10.250 -19.825 -28.577 1.00 28.75 190 ARG A O 1
ATOM 1421 N N . LEU A 1 191 ? 11.339 -17.862 -28.478 1.00 30.77 191 LEU A N 1
ATOM 1422 C CA . LEU A 1 191 ? 10.241 -17.057 -29.011 1.00 30.77 191 LEU A CA 1
ATOM 1423 C C . LEU A 1 191 ? 10.045 -17.417 -30.493 1.00 30.77 191 LEU A C 1
ATOM 1425 O O . LEU A 1 191 ? 10.925 -17.193 -31.328 1.00 30.77 191 LEU A O 1
ATOM 1429 N N . GLY A 1 192 ? 8.909 -18.041 -30.803 1.00 27.22 192 GLY A N 1
ATOM 1430 C CA . GLY A 1 192 ? 8.503 -18.360 -32.167 1.00 27.22 192 GLY A CA 1
ATOM 1431 C C . GLY A 1 192 ? 8.333 -17.089 -33.000 1.00 27.22 192 GLY A C 1
ATOM 1432 O O . GLY A 1 192 ? 7.780 -16.095 -32.534 1.00 27.22 192 GLY A O 1
ATOM 1433 N N . ARG A 1 193 ? 8.827 -17.129 -34.242 1.00 32.47 193 ARG A N 1
ATOM 1434 C CA . ARG A 1 193 ? 8.614 -16.086 -35.253 1.00 32.47 193 ARG A CA 1
ATOM 1435 C C . ARG A 1 193 ? 7.114 -15.784 -35.403 1.00 32.47 193 ARG A C 1
ATOM 1437 O O . ARG A 1 193 ? 6.336 -16.733 -35.507 1.00 32.47 193 ARG A O 1
ATOM 1444 N N . PRO A 1 194 ? 6.709 -14.508 -35.506 1.00 34.56 194 PRO A N 1
ATOM 1445 C CA . PRO A 1 194 ? 5.340 -14.176 -35.873 1.00 34.56 194 PRO A CA 1
ATOM 1446 C C . PRO A 1 194 ? 5.043 -14.651 -37.309 1.00 34.56 194 PRO A C 1
ATOM 1448 O O . PRO A 1 194 ? 5.927 -14.575 -38.171 1.00 34.56 194 PRO A O 1
ATOM 1451 N N . PRO A 1 195 ? 3.824 -15.142 -37.596 1.00 33.72 195 PRO A N 1
ATOM 1452 C CA . PRO A 1 195 ? 3.428 -15.488 -38.952 1.00 33.72 195 PRO A CA 1
ATOM 1453 C C . PRO A 1 195 ? 3.326 -14.227 -39.820 1.00 33.72 195 PRO A C 1
ATOM 1455 O O . PRO A 1 195 ? 2.771 -13.206 -39.415 1.00 33.72 195 PRO A O 1
ATOM 1458 N N . LEU A 1 196 ? 3.864 -14.321 -41.037 1.00 32.97 196 LEU A N 1
ATOM 1459 C CA . LEU A 1 196 ? 3.691 -13.331 -42.095 1.00 32.97 196 LEU A CA 1
ATOM 1460 C C . LEU A 1 196 ? 2.209 -13.289 -42.492 1.00 32.97 196 LEU A C 1
ATOM 1462 O O . LEU A 1 196 ? 1.690 -14.248 -43.063 1.00 32.97 196 LEU A O 1
ATOM 1466 N N . LEU A 1 197 ? 1.528 -12.181 -42.201 1.00 36.00 197 LEU A N 1
ATOM 1467 C CA . LEU A 1 197 ? 0.205 -11.913 -42.755 1.00 36.00 197 LEU A CA 1
ATOM 1468 C C . LEU A 1 197 ? 0.353 -11.549 -44.237 1.00 36.00 197 LEU A C 1
ATOM 1470 O O . LEU A 1 197 ? 0.974 -10.549 -44.593 1.00 36.00 197 LEU A O 1
ATOM 1474 N N . SER A 1 198 ? -0.224 -12.395 -45.092 1.00 32.59 198 SER A N 1
ATOM 1475 C CA . SER A 1 198 ? -0.476 -12.106 -46.503 1.00 32.59 198 SER A CA 1
ATOM 1476 C C . SER A 1 198 ? -1.439 -10.930 -46.626 1.00 32.59 198 SER A C 1
ATOM 1478 O O . SER A 1 198 ? -2.602 -11.030 -46.239 1.00 32.59 198 SER A O 1
ATOM 1480 N N . THR A 1 199 ? -0.977 -9.832 -47.216 1.00 34.12 199 THR A N 1
ATOM 1481 C CA . THR A 1 199 ? -1.845 -8.740 -47.659 1.00 34.12 199 THR A CA 1
ATOM 1482 C C . THR A 1 199 ? -2.546 -9.162 -48.949 1.00 34.12 199 THR A C 1
ATOM 1484 O O . THR A 1 199 ? -1.963 -9.121 -50.031 1.00 34.12 199 THR A O 1
ATOM 1487 N N . VAL A 1 200 ? -3.808 -9.576 -48.834 1.00 37.72 200 VAL A N 1
ATOM 1488 C CA . VAL A 1 200 ? -4.734 -9.675 -49.969 1.00 37.72 200 VAL A CA 1
ATOM 1489 C C . VAL A 1 200 ? -5.221 -8.273 -50.328 1.00 37.72 200 VAL A C 1
ATOM 1491 O O . VAL A 1 200 ? -5.671 -7.506 -49.479 1.00 37.72 200 VAL A O 1
ATOM 1494 N N . ALA A 1 201 ? -5.104 -7.948 -51.612 1.00 36.59 201 ALA A N 1
ATOM 1495 C CA . ALA A 1 201 ? -5.585 -6.721 -52.220 1.00 36.59 201 ALA A CA 1
ATOM 1496 C C . ALA A 1 201 ? -7.121 -6.647 -52.220 1.00 36.59 201 ALA A C 1
ATOM 1498 O O . ALA A 1 201 ? -7.798 -7.596 -52.606 1.00 36.59 201 ALA A O 1
ATOM 1499 N N . GLY A 1 202 ? -7.659 -5.474 -51.883 1.00 34.47 202 GLY A N 1
ATOM 1500 C CA . GLY A 1 202 ? -9.077 -5.157 -52.029 1.00 34.47 202 GLY A CA 1
ATOM 1501 C C . GLY A 1 202 ? -9.313 -3.649 -52.057 1.00 34.47 202 GLY A C 1
ATOM 1502 O O . GLY A 1 202 ? -9.383 -3.005 -51.017 1.00 34.47 202 GLY A O 1
ATOM 1503 N N . ARG A 1 203 ? -9.434 -3.090 -53.269 1.00 36.06 203 ARG A N 1
ATOM 1504 C CA . ARG A 1 203 ? -10.112 -1.806 -53.549 1.00 36.06 203 ARG A CA 1
ATOM 1505 C C . ARG A 1 203 ? -11.541 -1.910 -52.972 1.00 36.06 203 ARG A C 1
ATOM 1507 O O . ARG A 1 203 ? -12.115 -2.991 -52.985 1.00 36.06 203 ARG A O 1
ATOM 1514 N N . THR A 1 204 ? -12.215 -0.864 -52.497 1.00 36.62 204 THR A N 1
ATOM 1515 C CA . THR A 1 204 ? -12.782 0.199 -53.339 1.00 36.62 204 THR A CA 1
ATOM 1516 C C . THR A 1 204 ? -13.367 1.329 -52.474 1.00 36.62 204 THR A C 1
ATOM 1518 O O . THR A 1 204 ? -13.827 1.145 -51.355 1.00 36.62 204 THR A O 1
ATOM 1521 N N . THR A 1 205 ? -13.317 2.505 -53.074 1.00 35.19 205 THR A N 1
ATOM 1522 C CA . THR A 1 205 ? -13.703 3.875 -52.731 1.00 35.19 205 THR A CA 1
ATOM 1523 C C . THR A 1 205 ? -15.184 4.122 -52.357 1.00 35.19 205 THR A C 1
ATOM 1525 O O . THR A 1 205 ? -16.060 3.663 -53.073 1.00 35.19 205 THR A O 1
ATOM 1528 N N . ARG A 1 206 ? -15.393 4.987 -51.337 1.00 39.22 206 ARG A N 1
ATOM 1529 C CA . ARG A 1 206 ? -16.457 6.013 -51.070 1.00 39.22 206 ARG A CA 1
ATOM 1530 C C . ARG A 1 206 ? -17.963 5.684 -51.241 1.00 39.22 206 ARG A C 1
ATOM 1532 O O . ARG A 1 206 ? -18.378 5.126 -52.246 1.00 39.22 206 ARG A O 1
ATOM 1539 N N . PRO A 1 207 ? -18.806 6.241 -50.343 1.00 43.78 207 PRO A N 1
ATOM 1540 C CA . PRO A 1 207 ? -19.548 7.495 -50.639 1.00 43.78 207 PRO A CA 1
ATOM 1541 C C . PRO A 1 207 ? -19.516 8.484 -49.442 1.00 43.78 207 PRO A C 1
ATOM 1543 O O . PRO A 1 207 ? -19.438 8.065 -48.298 1.00 43.78 207 PRO A O 1
ATOM 1546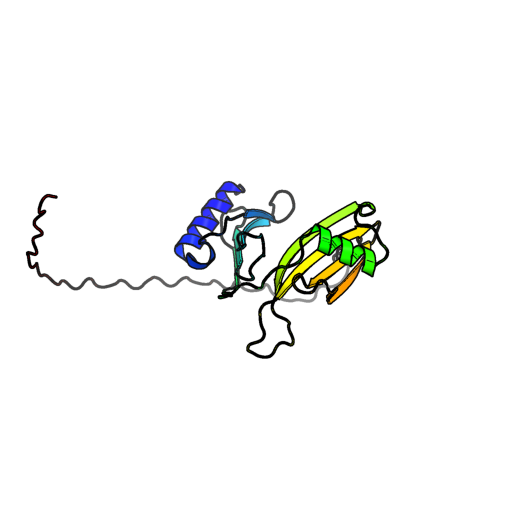 N N . ARG A 1 208 ? -19.272 9.795 -49.593 1.00 36.69 208 ARG A N 1
ATOM 1547 C CA . ARG A 1 208 ? -20.114 10.941 -50.029 1.00 36.69 208 ARG A CA 1
ATOM 1548 C C . ARG A 1 208 ? -21.353 11.269 -49.158 1.00 36.69 208 ARG A C 1
ATOM 1550 O O . ARG A 1 208 ? -22.341 10.555 -49.191 1.00 36.69 208 ARG A O 1
ATOM 1557 N N . CYS A 1 209 ? -21.278 12.480 -48.582 1.00 34.06 209 CYS A N 1
ATOM 1558 C CA . CYS A 1 209 ? -22.331 13.476 -48.314 1.00 34.06 209 CYS A CA 1
ATOM 1559 C C . CYS A 1 209 ? -23.258 13.317 -47.093 1.00 34.06 209 CYS A C 1
ATOM 1561 O O . CYS A 1 209 ? -24.176 12.512 -47.084 1.00 34.06 209 CYS A O 1
ATOM 1563 N N . GLY A 1 210 ? -23.111 14.258 -46.153 1.00 36.53 210 GLY A N 1
ATOM 1564 C CA . GLY A 1 210 ? -24.140 14.686 -45.204 1.00 36.53 210 GLY A CA 1
ATOM 1565 C C . GLY A 1 210 ? -23.788 16.082 -44.691 1.00 36.53 210 GLY A C 1
ATOM 1566 O O . GLY A 1 210 ? -22.861 16.231 -43.904 1.00 36.53 210 GLY A O 1
ATOM 1567 N N . GLY A 1 211 ? -24.439 17.110 -45.238 1.00 37.44 211 GLY A N 1
ATOM 1568 C CA . GLY A 1 211 ? -24.215 18.509 -44.878 1.00 37.44 211 GLY A CA 1
ATOM 1569 C C . GLY A 1 211 ? -24.947 18.903 -43.597 1.00 37.44 211 GLY A C 1
ATOM 1570 O O . GLY A 1 211 ? -26.022 18.384 -43.312 1.00 37.44 211 GLY A O 1
ATOM 1571 N N . VAL A 1 212 ? -24.391 19.869 -42.867 1.00 48.28 212 VAL A N 1
ATOM 1572 C CA . VAL A 1 212 ? -25.064 20.544 -41.752 1.00 48.28 212 VAL A CA 1
ATOM 1573 C C . VAL A 1 212 ? -24.977 22.049 -41.993 1.00 48.28 212 VAL A C 1
ATOM 1575 O O . VAL A 1 212 ? -23.898 22.598 -42.206 1.00 48.28 212 VAL A O 1
ATOM 1578 N N . ARG A 1 213 ? -26.146 22.693 -42.032 1.00 45.19 213 ARG A N 1
ATOM 1579 C CA . ARG A 1 213 ? -26.321 24.148 -42.081 1.00 45.19 213 ARG A CA 1
ATOM 1580 C C . ARG A 1 213 ? -26.310 24.681 -40.649 1.00 45.19 213 ARG A C 1
ATOM 1582 O O . ARG A 1 213 ? -27.015 24.135 -39.808 1.00 45.19 213 ARG A O 1
ATOM 1589 N N . TYR A 1 214 ? -25.586 25.769 -40.407 1.00 47.75 214 TYR A N 1
ATOM 1590 C CA . TYR A 1 214 ? -25.744 26.579 -39.200 1.00 47.75 214 TYR A CA 1
ATOM 1591 C C . TYR A 1 214 ? -26.815 27.643 -39.451 1.00 47.75 214 TYR A C 1
ATOM 1593 O O . TYR A 1 214 ? -26.704 28.429 -40.392 1.00 47.75 214 TYR A O 1
ATOM 1601 N N . GLY A 1 215 ? -27.866 27.620 -38.633 1.00 47.25 215 GLY A N 1
ATOM 1602 C CA . GLY A 1 215 ? -28.835 28.700 -38.489 1.00 47.25 215 GLY A CA 1
ATOM 1603 C C . GLY A 1 215 ? -28.469 29.540 -37.269 1.00 47.25 215 GLY A C 1
ATOM 1604 O O . GLY A 1 215 ? -28.171 28.997 -36.210 1.00 47.25 215 GLY A O 1
ATOM 1605 N N . THR A 1 216 ? -28.453 30.849 -37.470 1.00 54.91 216 THR A N 1
ATOM 1606 C CA . THR A 1 216 ? -28.197 31.918 -36.502 1.00 54.91 216 THR A CA 1
ATOM 1607 C C . THR A 1 216 ? -29.284 32.025 -35.434 1.00 54.91 216 THR A C 1
ATOM 1609 O O . THR A 1 216 ? -30.471 31.975 -35.764 1.00 54.91 216 THR A O 1
ATOM 1612 N N . GLY A 1 217 ? -28.856 32.276 -34.200 1.00 58.84 217 GLY A N 1
ATOM 1613 C CA . GLY A 1 217 ? -29.617 32.864 -33.101 1.00 58.84 217 GLY A CA 1
ATOM 1614 C C . GLY A 1 217 ? -28.661 33.700 -32.270 1.00 58.84 217 GLY A C 1
ATOM 1615 O O . GLY A 1 217 ? -27.565 33.166 -31.986 1.00 58.84 217 GLY A O 1
#

Organism: NCBI:txid1472722

Secondary structure (DSSP, 8-state):
---HHHHHHHHHHHHHHH-HHHHTT--EEEEE-SGGGTT-EEEEEEEE-TT-PEEEEEEEEEE-TTS-EEEEEEE----SSPPPP---HHHHHHHHHHHHT--GGG-SEEEEEEEEE--TT--TTPPPEEEEEEEEEETTEEEEEEEETTT--EEEEEEEETT-S--------S-------PPPPP-----PPPP-----------------PPPP-

Sequence (217 aa):
MSTAGEAMAIAVAYADRFHPDLVRGAAPSADPVGADAGHGWLVRWRHRTGDGLLLPTRLDVRIEPGGTLTALWLERTTIPDPPTVHLTEIEAWEVLEGHLSLRVEDADTADASLVAERPREAPDGDEWRAHWLLLMTVGDEVIHAVVDATTGTPV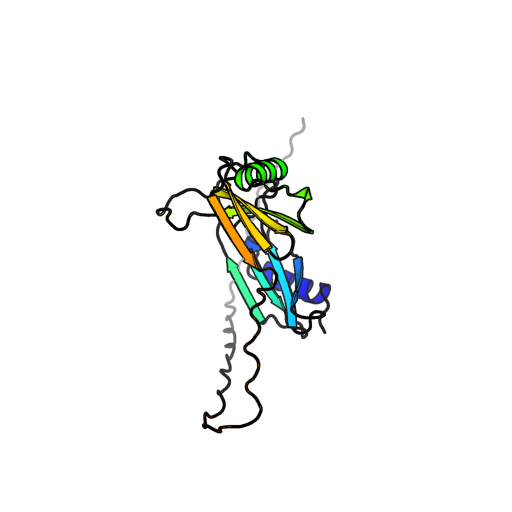GTDRFPSSGAPTAPTSPPPGAVDIGGGPPRPVVVRLGRPPLLSTVAGRTTRPRCGGVRYGTG

Foldseek 3Di:
DDDQVLLQVLVVVVCCVPPVVLQVQWDKDWDADPDPNQQHIKIKTWDADPLQATEPFMWIWGAGPVRDTDDIDGDDDDQPDAADFDDDPVLLQVLVCVVPVHHLVQFPDKDKHWYWDDDPPDDVPDHTFIWIFIWTHHPQKIKTWIAGRHPRHTPDIDIDGNPPPPPDPDDDPPDDDDDDDDDDDDDDDDDDDDDDDDDDDDDDDDDDDDDDDDDDD